Protein AF-A0A837CEC3-F1 (afdb_monomer_lite)

Secondary structure (DSSP, 8-state):
-HHHHHHHHHHHHHTT-TTEEEESS--HHHHHHHHTTSSEEEE---HHHHHHHHHHHGGG---SEEEETTGGGGGSTTHHHHHHHHHHHHHHH-TT-EEEE--SS-S-GGGGGTTPPTT-----------SS---EEEEEEETTEEEEEEEEEEETTEEEEEEEEE-SS---HHHHHHHHHHHHHGGGS------SSHHHHHHHHHHHHHHSPPPSS--HHHHHHHHHHHHHT-TT-THHHHHTTT-----TTS-----TTGGG-S-TTTTT--

Radius of gyration: 24.24 Å; chains: 1; bounding box: 58×38×62 Å

Foldseek 3Di:
DVLVVVQVVVCVVVDPDQQEHEDQALDPVVVVCVVVVGHHYHYRYALVRLLVSCVVCPLNQEDQEAEAEQLVCLPPDPSVVSNVVSVVSRCVSDVNYDYHYHHDQDPCQCVSVPPPDPPDDDDDDGDPDPPDDDWDWDWAADPPRQQKTWIWTDDDVDIHTDGIFGFPDRDDDDLSVQLRCLLRVPPPHDDDGDDDDDVSQLVSLVSNLVRADDDPDFDPLLQVVLVLVCVQQHVPPSQSVSSSSVTGGDDDPGRDRPDPPCVVSDPPVPVPPD

Structure (mmCIF, N/CA/C/O backbone):
data_AF-A0A837CEC3-F1
#
_entry.id   AF-A0A837CEC3-F1
#
loop_
_atom_site.group_PDB
_atom_site.id
_atom_site.type_symbol
_atom_site.label_atom_id
_atom_site.label_alt_id
_atom_site.label_comp_id
_atom_site.label_asym_id
_atom_site.label_entity_id
_atom_site.label_seq_id
_atom_site.pdbx_PDB_ins_code
_atom_site.Cartn_x
_atom_site.Cartn_y
_atom_site.Cartn_z
_atom_site.occupancy
_atom_site.B_iso_or_equiv
_atom_site.auth_seq_id
_atom_site.auth_comp_id
_atom_site.auth_asym_id
_atom_site.auth_atom_id
_atom_site.pdbx_PDB_model_num
ATOM 1 N N . MET A 1 1 ? -11.301 0.083 -0.639 1.00 53.72 1 MET A N 1
ATOM 2 C CA . MET A 1 1 ? -10.572 -1.142 -1.009 1.00 53.72 1 MET A CA 1
ATOM 3 C C . MET A 1 1 ? -9.901 -1.697 0.241 1.00 53.72 1 MET A C 1
ATOM 5 O O . MET A 1 1 ? -10.394 -2.689 0.750 1.00 53.72 1 MET A O 1
ATOM 9 N N . LEU A 1 2 ? -8.988 -0.944 0.867 1.00 73.31 2 LEU A N 1
ATOM 10 C CA . LEU A 1 2 ? -8.281 -1.367 2.086 1.00 73.31 2 LEU A CA 1
ATOM 11 C C . LEU A 1 2 ? -9.182 -1.714 3.297 1.00 73.31 2 LEU A C 1
ATOM 13 O O . LEU A 1 2 ? -9.079 -2.789 3.871 1.00 73.31 2 LEU A O 1
ATOM 17 N N . VAL A 1 3 ? -10.124 -0.838 3.671 1.00 81.50 3 VAL A N 1
ATOM 18 C CA . VAL A 1 3 ? -10.938 -1.017 4.899 1.00 81.50 3 VAL A CA 1
ATOM 19 C C . VAL A 1 3 ? -11.811 -2.284 4.851 1.00 81.50 3 VAL A C 1
ATOM 21 O O . VAL A 1 3 ? -11.936 -2.998 5.841 1.00 81.50 3 VAL A O 1
ATOM 24 N N . SER A 1 4 ? -12.391 -2.591 3.686 1.00 79.75 4 SER A N 1
ATOM 25 C CA . SER A 1 4 ? -13.205 -3.798 3.471 1.00 79.75 4 SER A CA 1
ATOM 26 C C . SER A 1 4 ? -12.372 -5.084 3.443 1.00 79.75 4 SER A C 1
ATOM 28 O O . SER A 1 4 ? -12.853 -6.146 3.831 1.00 79.75 4 SER A O 1
ATOM 30 N N . GLU A 1 5 ? -11.121 -5.003 2.988 1.00 82.06 5 GLU A N 1
ATOM 31 C CA . GLU A 1 5 ? -10.186 -6.134 3.000 1.00 82.06 5 GLU A CA 1
ATOM 32 C C . GLU A 1 5 ? -9.723 -6.452 4.421 1.00 82.06 5 GLU A C 1
ATOM 34 O O . GLU A 1 5 ? -9.702 -7.621 4.810 1.00 82.06 5 GLU A O 1
ATOM 39 N N . ILE A 1 6 ? -9.434 -5.421 5.222 1.00 85.69 6 ILE A N 1
ATOM 40 C CA . ILE A 1 6 ? -9.119 -5.575 6.646 1.00 85.69 6 ILE A CA 1
ATOM 41 C C . ILE A 1 6 ? -10.313 -6.193 7.379 1.00 85.69 6 ILE A C 1
ATOM 43 O O . ILE A 1 6 ? -10.134 -7.167 8.105 1.00 85.69 6 ILE A O 1
ATOM 47 N N . GLU A 1 7 ? -11.535 -5.701 7.140 1.00 88.31 7 GLU A N 1
ATOM 48 C CA . GLU A 1 7 ? -12.754 -6.303 7.696 1.00 88.31 7 GLU A CA 1
ATOM 49 C C . GLU A 1 7 ? -12.849 -7.797 7.356 1.00 88.31 7 GLU A C 1
ATOM 51 O O . GLU A 1 7 ? -13.019 -8.621 8.253 1.00 88.31 7 GLU A O 1
ATOM 56 N N . THR A 1 8 ? -12.680 -8.155 6.080 1.00 85.94 8 THR A N 1
ATOM 57 C CA . THR A 1 8 ? -12.762 -9.550 5.617 1.00 85.94 8 THR A CA 1
ATOM 58 C C . THR A 1 8 ? -11.680 -10.420 6.263 1.00 85.94 8 THR A C 1
ATOM 60 O O . THR A 1 8 ? -11.942 -11.548 6.679 1.00 85.94 8 THR A O 1
ATOM 63 N N . THR A 1 9 ? -10.464 -9.889 6.387 1.00 87.88 9 THR A N 1
ATOM 64 C CA . THR A 1 9 ? -9.329 -10.588 7.002 1.00 87.88 9 THR A CA 1
ATOM 65 C C . THR A 1 9 ? -9.584 -10.839 8.485 1.00 87.88 9 THR A C 1
ATOM 67 O O . THR A 1 9 ? -9.426 -11.965 8.954 1.00 87.88 9 THR A O 1
ATOM 70 N N . LEU A 1 10 ? -10.046 -9.822 9.217 1.00 88.50 10 LEU A N 1
ATOM 71 C CA . LEU A 1 10 ? -10.393 -9.944 10.632 1.00 88.50 10 LEU A CA 1
ATOM 72 C C . LEU A 1 10 ? -11.541 -10.931 10.848 1.00 88.50 10 LEU A C 1
ATOM 74 O O . LEU A 1 10 ? -11.453 -11.774 11.736 1.00 88.50 10 LEU A O 1
ATOM 78 N N . GLN A 1 11 ? -12.580 -10.891 10.013 1.00 88.44 11 GLN A N 1
ATOM 79 C CA . GLN A 1 11 ? -13.665 -11.878 10.050 1.00 88.44 11 GLN A CA 1
ATOM 80 C C . GLN A 1 11 ? -13.141 -13.303 9.817 1.00 88.44 11 GLN A C 1
ATOM 82 O O . GLN A 1 11 ? -13.555 -14.234 10.508 1.00 88.44 11 GLN A O 1
ATOM 87 N N . GLY A 1 12 ? -12.192 -13.477 8.892 1.00 87.44 12 GLY A N 1
ATOM 88 C CA . GLY A 1 12 ? -11.519 -14.755 8.659 1.00 87.44 12 GLY A CA 1
ATOM 89 C C . GLY A 1 12 ? -10.742 -15.256 9.881 1.00 87.44 12 GLY A C 1
ATOM 90 O O . GLY A 1 12 ? -10.864 -16.426 10.239 1.00 87.44 12 GLY A O 1
ATOM 91 N N . LEU A 1 13 ? -9.993 -14.373 10.550 1.00 88.25 13 LEU A N 1
ATOM 92 C CA . LEU A 1 13 ? -9.208 -14.697 11.749 1.00 88.25 13 LEU A CA 1
ATOM 93 C C . LEU A 1 13 ? -10.085 -15.012 12.972 1.00 88.25 13 LEU A C 1
ATOM 95 O O . LEU A 1 13 ? -9.763 -15.911 13.745 1.00 88.25 13 LEU A O 1
ATOM 99 N N . LEU A 1 14 ? -11.196 -14.292 13.144 1.00 86.25 14 LEU A N 1
ATOM 100 C CA . LEU A 1 14 ? -12.129 -14.465 14.266 1.00 86.25 14 LEU A CA 1
ATOM 101 C C . LEU A 1 14 ? -13.041 -15.694 14.116 1.00 86.25 14 LEU A C 1
ATOM 103 O O . LEU A 1 14 ? -13.661 -16.138 15.091 1.00 86.25 14 LEU A O 1
ATOM 107 N N . GLY A 1 15 ? -13.139 -16.251 12.905 1.00 78.62 15 GLY A N 1
ATOM 108 C CA . GLY A 1 15 ? -13.991 -17.394 12.600 1.00 78.62 15 GLY A CA 1
ATOM 109 C C . GLY A 1 15 ? -15.480 -17.115 12.856 1.00 78.62 15 GLY A C 1
ATOM 110 O O . GLY A 1 15 ? -15.958 -15.990 12.761 1.00 78.62 15 GLY A O 1
ATOM 111 N N . LYS A 1 16 ? -16.256 -18.155 13.191 1.00 70.62 16 LYS A N 1
ATOM 112 C CA . LYS A 1 16 ? -17.715 -18.059 13.430 1.00 70.62 16 LYS A CA 1
ATOM 113 C C . LYS A 1 16 ? -18.068 -17.712 14.883 1.00 70.62 16 LYS A C 1
ATOM 115 O O . LYS A 1 16 ? -18.991 -18.294 15.458 1.00 70.62 16 LYS A O 1
ATOM 120 N N . THR A 1 17 ? -17.328 -16.809 15.516 1.00 73.56 17 THR A N 1
ATOM 121 C CA . THR A 1 17 ? -17.629 -16.398 16.892 1.00 73.56 17 THR A CA 1
ATOM 122 C C . THR A 1 17 ? -18.769 -15.375 16.905 1.00 73.56 17 THR A C 1
ATOM 124 O O . THR A 1 17 ? -18.666 -14.302 16.332 1.00 73.56 17 THR A O 1
ATOM 127 N N . LYS A 1 18 ? -19.881 -15.675 17.593 1.00 71.38 18 LYS A N 1
ATOM 128 C CA . LYS A 1 18 ? -21.020 -14.736 17.740 1.00 71.38 18 LYS A CA 1
ATOM 129 C C . LYS A 1 18 ? -20.756 -13.581 18.720 1.00 71.38 18 LYS A C 1
ATOM 131 O O . LYS A 1 18 ? -21.647 -12.783 18.981 1.00 71.38 18 LYS A O 1
ATOM 136 N N . ARG A 1 19 ? -19.569 -13.541 19.329 1.00 84.00 19 ARG A N 1
ATOM 137 C CA . ARG A 1 19 ? -19.235 -12.619 20.422 1.00 84.00 19 ARG A CA 1
ATOM 138 C C . ARG A 1 19 ? -18.605 -11.316 19.933 1.00 84.00 19 ARG A C 1
ATOM 140 O O . ARG A 1 19 ? -18.631 -10.344 20.680 1.00 84.00 19 ARG A O 1
ATOM 147 N N . ILE A 1 20 ? -18.044 -11.313 18.723 1.00 88.62 20 ILE A N 1
ATOM 148 C CA . ILE A 1 20 ? -17.343 -10.169 18.144 1.00 88.62 20 ILE A CA 1
ATOM 149 C C . ILE A 1 20 ? -17.871 -9.945 16.731 1.00 88.62 20 ILE A C 1
ATOM 151 O O . ILE A 1 20 ? -17.825 -10.843 15.894 1.00 88.62 20 ILE A O 1
ATOM 155 N N . GLU A 1 21 ? -18.352 -8.740 16.463 1.00 88.94 21 GLU A N 1
ATOM 156 C CA . GLU A 1 21 ? -18.713 -8.291 15.128 1.00 88.94 21 GLU A CA 1
ATOM 157 C C . GLU A 1 21 ? -17.646 -7.356 14.570 1.00 88.94 21 GLU A C 1
ATOM 159 O O . GLU A 1 21 ? -17.148 -6.484 15.274 1.00 88.94 21 GLU A O 1
ATOM 164 N N . VAL A 1 22 ? -17.335 -7.490 13.283 1.00 90.19 22 VAL A N 1
ATOM 165 C CA . VAL A 1 22 ? -16.455 -6.555 12.569 1.00 90.19 22 VAL A CA 1
ATOM 166 C C . VAL A 1 22 ? -17.288 -5.776 11.560 1.00 90.19 22 VAL A C 1
ATOM 168 O O . VAL A 1 22 ? -18.135 -6.362 10.884 1.00 90.19 22 VAL A O 1
ATOM 171 N N . SER A 1 23 ? -17.070 -4.465 11.467 1.00 88.62 23 SER A N 1
ATOM 172 C CA . SER A 1 23 ? -17.747 -3.597 10.500 1.00 88.62 23 SER A CA 1
ATOM 173 C C . SER A 1 23 ? -16.805 -2.514 9.986 1.00 88.62 23 SER A C 1
ATOM 175 O O . SER A 1 23 ? -16.194 -1.797 10.778 1.00 88.62 23 SER A O 1
ATOM 177 N N . SER A 1 24 ? -16.732 -2.341 8.663 1.00 86.75 24 SER A N 1
ATOM 178 C CA . SER A 1 24 ? -16.079 -1.181 8.036 1.00 86.75 24 SER A CA 1
ATOM 179 C C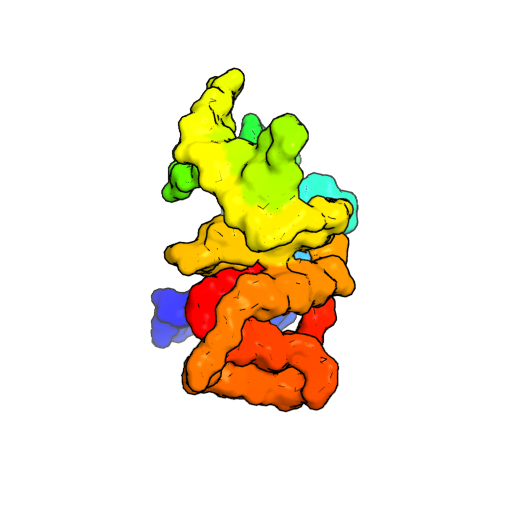 . SER A 1 24 ? -16.992 0.036 7.850 1.00 86.75 24 SER A C 1
ATOM 181 O O . SER A 1 24 ? -16.562 1.109 7.398 1.00 86.75 24 SER A O 1
ATOM 183 N N . LEU A 1 25 ? -18.280 -0.143 8.142 1.00 81.38 25 LEU A N 1
ATOM 184 C CA . LEU A 1 25 ? -19.290 0.897 8.065 1.00 81.38 25 LEU A CA 1
ATOM 185 C C . LEU A 1 25 ? -19.524 1.495 9.459 1.00 81.38 25 LEU A C 1
ATOM 187 O O . LEU A 1 25 ? -19.660 0.729 10.422 1.00 81.38 25 LEU A O 1
ATOM 191 N N . PRO A 1 26 ? -19.617 2.834 9.571 1.00 74.44 26 PRO A N 1
ATOM 192 C CA . PRO A 1 26 ? -19.914 3.522 10.824 1.00 74.44 26 PRO A CA 1
ATOM 193 C C . PRO A 1 26 ? -21.408 3.381 11.159 1.00 74.44 26 PRO A C 1
ATOM 195 O O . PRO A 1 26 ? -22.181 4.331 11.061 1.00 74.44 26 PRO A O 1
ATOM 198 N N . LEU A 1 27 ? -21.842 2.160 11.479 1.00 79.50 27 LEU A N 1
ATOM 199 C CA . LEU A 1 27 ? -23.238 1.843 11.770 1.00 79.50 27 LEU A CA 1
ATOM 200 C C . LEU A 1 27 ? -23.533 2.086 13.249 1.00 79.50 27 LEU A C 1
ATOM 202 O O . LEU A 1 27 ? -23.056 1.351 14.115 1.00 79.50 27 LEU A O 1
ATOM 206 N N . ARG A 1 28 ? -24.363 3.099 13.509 1.00 82.00 28 ARG A N 1
ATOM 207 C CA . ARG A 1 28 ? -24.819 3.485 14.848 1.00 82.00 28 ARG A CA 1
ATOM 208 C C . ARG A 1 28 ? -25.465 2.321 15.602 1.00 82.00 28 ARG A C 1
ATOM 210 O O . ARG A 1 28 ? -25.086 2.066 16.737 1.00 82.00 28 ARG A O 1
ATOM 217 N N . ASP A 1 29 ? -26.340 1.562 14.949 1.00 84.12 29 ASP A N 1
ATOM 218 C CA . ASP A 1 29 ? -27.088 0.468 15.583 1.00 84.12 29 ASP A CA 1
ATOM 219 C C . ASP A 1 29 ? -26.169 -0.609 16.178 1.00 84.12 29 ASP A C 1
ATOM 221 O O . ASP A 1 29 ? -26.406 -1.105 17.277 1.00 84.12 29 ASP A O 1
ATOM 225 N N . LYS A 1 30 ? -25.078 -0.948 15.476 1.00 83.31 30 LYS A N 1
ATOM 226 C CA . LYS A 1 30 ? -24.092 -1.926 15.961 1.00 83.31 30 LYS A CA 1
ATOM 227 C C . LYS A 1 30 ? -23.326 -1.405 17.169 1.00 83.31 30 LYS A C 1
ATOM 229 O O . LYS A 1 30 ? -23.072 -2.153 18.109 1.00 83.31 30 LYS A O 1
ATOM 234 N N . TYR A 1 31 ? -22.964 -0.126 17.133 1.00 86.00 31 TYR A N 1
ATOM 235 C CA . TYR A 1 31 ? -22.309 0.536 18.251 1.00 86.00 31 TYR A CA 1
ATOM 236 C C . TYR A 1 31 ? -23.225 0.566 19.484 1.00 86.00 31 TYR A C 1
ATOM 238 O O . TYR A 1 31 ? -22.815 0.159 20.569 1.00 86.00 31 TYR A O 1
ATOM 246 N N . GLU A 1 32 ? -24.483 0.971 19.316 1.00 85.31 32 GLU A N 1
ATOM 247 C CA . GLU A 1 32 ? -25.460 1.029 20.406 1.00 85.31 32 GLU A CA 1
ATOM 248 C C . GLU A 1 32 ? -25.769 -0.363 20.975 1.00 85.31 32 GLU A C 1
ATOM 250 O O . GLU A 1 32 ? -25.791 -0.531 22.194 1.00 85.31 32 GLU A O 1
ATOM 255 N N . ALA A 1 33 ? -25.909 -1.383 20.123 1.00 86.12 33 ALA A N 1
ATOM 256 C CA . ALA A 1 33 ? -26.091 -2.765 20.563 1.00 86.12 33 ALA A CA 1
ATOM 257 C C . ALA A 1 33 ? -24.897 -3.279 21.385 1.00 86.12 33 ALA A C 1
ATOM 259 O O . ALA A 1 33 ? -25.092 -3.928 22.414 1.00 86.12 33 ALA A O 1
ATOM 260 N N . ALA A 1 34 ? -23.665 -2.956 20.975 1.00 87.19 34 ALA A N 1
ATOM 261 C CA . ALA A 1 34 ? -22.466 -3.301 21.736 1.00 87.19 34 ALA A CA 1
ATOM 262 C C . ALA A 1 34 ? -22.446 -2.592 23.103 1.00 87.19 34 ALA A C 1
ATOM 264 O O . ALA A 1 34 ? -22.184 -3.222 24.129 1.00 87.19 34 ALA A O 1
ATOM 265 N N . ARG A 1 35 ? -22.800 -1.299 23.143 1.00 85.50 35 ARG A N 1
ATOM 266 C CA . ARG A 1 35 ? -22.904 -0.515 24.388 1.00 85.50 35 ARG A CA 1
ATOM 267 C C . ARG A 1 35 ? -24.008 -1.013 25.322 1.00 85.50 35 ARG A C 1
ATOM 269 O O . ARG A 1 35 ? -23.852 -0.906 26.534 1.00 85.50 35 ARG A O 1
ATOM 276 N N . ALA A 1 36 ? -25.078 -1.592 24.783 1.00 85.81 36 ALA A N 1
ATOM 277 C CA . ALA A 1 36 ? -26.168 -2.199 25.548 1.00 85.81 36 ALA A CA 1
ATOM 278 C C . ALA A 1 36 ? -25.839 -3.604 26.105 1.00 85.81 36 ALA A C 1
ATOM 280 O O . ALA A 1 36 ? -26.719 -4.266 26.653 1.00 85.81 36 ALA A O 1
ATOM 281 N N . GLY A 1 37 ? -24.589 -4.071 25.980 1.00 82.31 37 GLY A N 1
ATOM 282 C CA . GLY A 1 37 ? -24.150 -5.382 26.475 1.00 82.31 37 GLY A CA 1
ATOM 283 C C . GLY A 1 37 ? -24.308 -6.523 25.466 1.00 82.31 37 GLY A C 1
ATOM 284 O O . GLY A 1 37 ? -24.272 -7.691 25.854 1.00 82.31 37 GLY A O 1
ATOM 285 N N . GLY A 1 38 ? -24.497 -6.197 24.185 1.00 85.06 38 GLY A N 1
ATOM 286 C CA . GLY A 1 38 ? -24.505 -7.155 23.083 1.00 85.06 38 GLY A CA 1
ATOM 287 C C . GLY A 1 38 ? -23.112 -7.687 22.726 1.00 85.06 38 GLY A C 1
ATOM 288 O O . GLY A 1 38 ? -22.194 -7.736 23.546 1.00 85.06 38 GLY A O 1
ATOM 289 N N . ALA A 1 39 ? -22.948 -8.116 21.472 1.00 85.56 39 ALA A N 1
ATOM 290 C CA . ALA A 1 39 ? -21.645 -8.530 20.958 1.00 85.56 39 ALA A CA 1
ATOM 291 C C . ALA A 1 39 ? -20.656 -7.351 20.960 1.00 85.56 39 ALA A C 1
ATOM 293 O O . ALA A 1 39 ? -21.029 -6.210 20.691 1.00 85.56 39 ALA A O 1
ATOM 294 N N . GLN A 1 40 ? -19.383 -7.634 21.235 1.00 89.62 40 GLN A N 1
ATOM 295 C CA . GLN A 1 40 ? -18.316 -6.646 21.087 1.00 89.62 40 GLN A CA 1
ATOM 296 C C . GLN A 1 40 ? -18.188 -6.257 19.614 1.00 89.62 40 GLN A C 1
ATOM 298 O O . GLN A 1 40 ? -18.391 -7.093 18.734 1.00 89.62 40 GLN A O 1
ATOM 303 N N . VAL A 1 41 ? -17.823 -5.009 19.335 1.00 91.25 41 VAL A N 1
ATOM 304 C CA . VAL A 1 41 ? -17.702 -4.514 17.962 1.00 91.25 41 VAL A CA 1
ATOM 305 C C . VAL A 1 41 ? -16.285 -4.030 17.679 1.00 91.25 41 VAL A C 1
ATOM 307 O O . VAL A 1 41 ? -15.707 -3.270 18.451 1.00 91.25 41 VAL A O 1
ATOM 310 N N . ILE A 1 42 ? -15.730 -4.470 16.552 1.00 92.31 42 ILE A N 1
ATOM 311 C CA . ILE A 1 42 ? -14.501 -3.951 15.960 1.00 92.31 42 ILE A CA 1
ATOM 312 C C . ILE A 1 42 ? -14.899 -3.097 14.761 1.00 92.31 42 ILE A C 1
ATOM 314 O O . ILE A 1 42 ? -15.461 -3.589 13.779 1.00 92.31 42 ILE A O 1
ATOM 318 N N . LEU A 1 43 ? -14.598 -1.805 14.845 1.00 91.62 43 LEU A N 1
ATOM 319 C CA . LEU A 1 43 ? -14.851 -0.853 13.773 1.00 91.62 43 LEU A CA 1
ATOM 320 C C . LEU A 1 43 ? -13.552 -0.587 13.022 1.00 91.62 43 LEU A C 1
ATOM 322 O O . LEU A 1 43 ? -12.590 -0.082 13.593 1.00 91.62 43 LEU A O 1
ATOM 326 N N . VAL A 1 44 ? -13.534 -0.915 11.732 1.00 92.50 44 VAL A N 1
ATOM 327 C CA . VAL A 1 44 ? -12.408 -0.604 10.848 1.00 92.50 44 VAL A CA 1
ATOM 328 C C . VAL A 1 44 ? -12.779 0.640 10.059 1.00 92.50 44 VAL A C 1
ATOM 330 O O . VAL A 1 44 ? -13.724 0.632 9.276 1.00 92.50 44 VAL A O 1
ATOM 333 N N . SER A 1 45 ? -12.068 1.740 10.266 1.00 89.06 45 SER A N 1
ATOM 334 C CA . SER A 1 45 ? -12.485 3.031 9.729 1.00 89.06 45 SER A CA 1
ATOM 335 C C . SER A 1 45 ? -11.303 3.832 9.207 1.00 89.06 45 SER A C 1
ATOM 337 O O . SER A 1 45 ? -10.196 3.724 9.721 1.00 89.06 4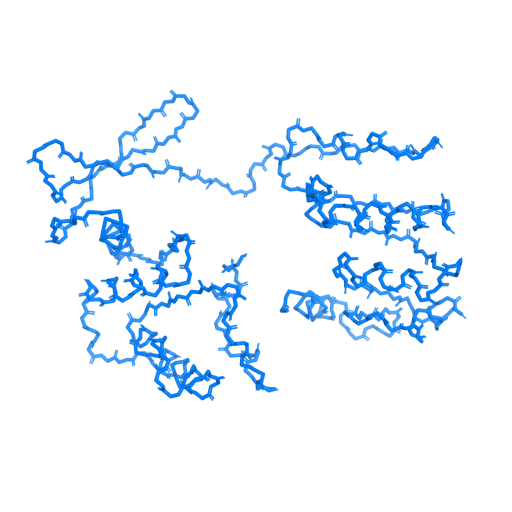5 SER A O 1
ATOM 339 N N . THR A 1 46 ? -11.551 4.671 8.200 1.00 88.00 46 THR A N 1
ATOM 340 C CA . THR A 1 46 ? -10.636 5.778 7.896 1.00 88.00 46 THR A CA 1
ATOM 341 C C . THR A 1 46 ? -10.816 6.895 8.927 1.00 88.00 46 THR A C 1
ATOM 343 O O . THR A 1 46 ? -11.802 6.902 9.674 1.00 88.00 46 THR A O 1
ATOM 346 N N . GLN A 1 47 ? -9.896 7.859 8.928 1.00 85.94 47 GLN A N 1
ATOM 347 C CA . GLN A 1 47 ? -9.919 9.048 9.790 1.00 85.94 47 GLN A CA 1
ATOM 348 C C . GLN A 1 47 ? -11.241 9.818 9.631 1.00 85.94 47 GLN A C 1
ATOM 350 O O . GLN A 1 47 ? -11.923 10.126 10.603 1.00 85.94 47 GLN A O 1
ATOM 355 N N . GLU A 1 48 ? -11.669 10.031 8.386 1.00 86.44 48 GLU A N 1
ATOM 356 C CA . GLU A 1 48 ? -12.883 10.779 8.055 1.00 86.44 48 GLU A CA 1
ATOM 357 C C . GLU A 1 48 ? -14.145 10.042 8.509 1.00 86.44 48 GLU A C 1
ATOM 359 O O . GLU A 1 48 ? -15.066 10.643 9.057 1.00 86.44 48 GLU A O 1
ATOM 364 N N . ARG A 1 49 ? -14.193 8.718 8.319 1.00 87.88 49 ARG A N 1
ATOM 365 C CA . ARG A 1 49 ? -15.326 7.897 8.767 1.00 87.88 49 ARG A CA 1
ATOM 366 C C . ARG A 1 49 ? -15.417 7.813 10.292 1.00 87.88 49 ARG A C 1
ATOM 368 O O . ARG A 1 49 ? -16.529 7.775 10.814 1.00 87.88 49 ARG A O 1
ATOM 375 N N . LEU A 1 50 ? -14.282 7.823 10.995 1.00 87.75 50 LEU A N 1
ATOM 376 C CA . LEU A 1 50 ? -14.249 7.835 12.457 1.00 87.75 50 LEU A CA 1
ATOM 377 C C . LEU A 1 50 ? -14.750 9.180 12.983 1.00 87.75 50 LEU A C 1
ATOM 379 O O . LEU A 1 50 ? -15.590 9.210 13.875 1.00 87.75 50 LEU A O 1
ATOM 383 N N . HIS A 1 51 ? -14.302 10.279 12.376 1.00 86.12 51 HIS A N 1
ATOM 384 C CA . HIS A 1 51 ? -14.782 11.618 12.699 1.00 86.12 51 HIS A CA 1
ATOM 385 C C . HIS A 1 51 ? -16.295 11.765 12.453 1.00 86.12 51 HIS A C 1
ATOM 387 O O . HIS A 1 51 ? -17.012 12.294 13.299 1.00 86.12 51 HIS A O 1
ATOM 393 N N . LEU A 1 52 ? -16.821 11.224 11.344 1.00 86.88 52 LEU A N 1
ATOM 394 C CA . LEU A 1 52 ? -18.270 11.169 11.101 1.00 86.88 52 LEU A CA 1
ATOM 395 C C . LEU A 1 52 ? -19.009 10.384 12.190 1.00 86.88 52 LEU A C 1
ATOM 397 O O . LEU A 1 52 ? -20.034 10.848 12.683 1.00 86.88 52 LEU A O 1
ATOM 401 N N . LEU A 1 53 ? -18.492 9.216 12.577 1.00 86.62 53 LEU A N 1
ATOM 402 C CA . LEU A 1 53 ? -19.082 8.409 13.642 1.00 86.62 53 LEU A CA 1
ATOM 403 C C . LEU A 1 53 ? -19.084 9.161 14.982 1.00 86.62 53 LEU A C 1
ATOM 405 O O . LEU A 1 53 ? -20.111 9.193 15.656 1.00 86.62 53 LEU A O 1
ATOM 409 N N . ALA A 1 54 ? -17.969 9.805 15.332 1.00 86.75 54 ALA A N 1
ATOM 410 C CA . ALA A 1 54 ? -17.850 10.618 16.537 1.00 86.75 54 ALA A CA 1
ATOM 411 C C . ALA A 1 54 ? -18.847 11.789 16.533 1.00 86.75 54 ALA A C 1
ATOM 413 O O . ALA A 1 54 ? -19.491 12.046 17.543 1.00 86.75 54 ALA A O 1
ATOM 414 N N . ASN A 1 55 ? -19.044 12.456 15.391 1.00 85.25 55 ASN A N 1
ATOM 415 C CA . ASN A 1 55 ? -20.041 13.524 15.252 1.00 85.25 55 ASN A CA 1
ATOM 416 C C . ASN A 1 55 ? -21.481 13.016 15.414 1.00 85.25 55 ASN A C 1
ATOM 418 O O . ASN A 1 55 ? -22.294 13.673 16.056 1.00 85.25 55 ASN A O 1
ATOM 422 N N . VAL A 1 56 ? -21.809 11.857 14.833 1.00 86.56 56 VAL A N 1
ATOM 423 C CA . VAL A 1 56 ? -23.159 11.271 14.918 1.00 86.56 56 VAL A CA 1
ATOM 424 C C . VAL A 1 56 ? -23.490 10.816 16.339 1.00 86.56 56 VAL A C 1
ATOM 426 O O . VAL A 1 56 ? -24.648 10.893 16.754 1.00 86.56 56 VAL A O 1
ATOM 429 N N . LEU A 1 57 ? -22.494 10.320 17.072 1.00 85.12 57 LEU A N 1
ATOM 430 C CA . LEU A 1 57 ? -22.663 9.824 18.436 1.00 85.12 57 LEU A CA 1
ATOM 431 C C . LEU A 1 57 ? -22.532 10.928 19.497 1.00 85.12 57 LEU A C 1
ATOM 433 O O . LEU A 1 57 ? -23.099 10.780 20.579 1.00 85.12 57 LEU A O 1
ATOM 437 N N . GLY A 1 58 ? -21.830 12.026 19.203 1.00 83.69 58 GLY A N 1
ATOM 438 C CA . GLY A 1 58 ? -21.606 13.122 20.147 1.00 83.69 58 GLY A CA 1
ATOM 439 C C . GLY A 1 58 ? -20.987 12.618 21.452 1.00 83.69 58 GLY A C 1
ATOM 440 O O . GLY A 1 58 ? -20.062 11.808 21.433 1.00 83.69 58 GLY A O 1
ATOM 441 N N . ASP A 1 59 ? -21.550 13.029 22.587 1.00 81.31 59 ASP A N 1
ATOM 442 C CA . ASP A 1 59 ? -21.080 12.636 23.925 1.00 81.31 59 ASP A CA 1
ATOM 443 C C . ASP A 1 59 ? -21.218 11.130 24.213 1.00 81.31 59 ASP A C 1
ATOM 445 O O . ASP A 1 59 ? -20.592 10.605 25.132 1.00 81.31 59 ASP A O 1
ATOM 449 N N . ALA A 1 60 ? -22.022 10.405 23.426 1.00 82.81 60 ALA A N 1
ATOM 450 C CA . ALA A 1 60 ? -22.151 8.956 23.553 1.00 82.81 60 ALA A CA 1
ATOM 451 C C . ALA A 1 60 ? -20.989 8.191 22.897 1.00 82.81 60 ALA A C 1
ATOM 453 O O . ALA A 1 60 ? -20.930 6.963 23.021 1.00 82.81 60 ALA A O 1
ATOM 454 N N . PHE A 1 61 ? -20.091 8.874 22.180 1.00 87.19 61 PHE A N 1
ATOM 455 C CA . PHE A 1 61 ? -18.936 8.273 21.521 1.00 87.19 61 PHE A CA 1
ATOM 456 C C . PHE A 1 61 ? -17.887 7.828 22.543 1.00 87.19 61 PHE A C 1
ATOM 458 O O . PHE A 1 61 ? -17.208 8.648 23.136 1.00 87.19 61 PHE A O 1
ATOM 465 N N . SER A 1 62 ? -17.728 6.525 22.744 1.00 88.44 62 SER A N 1
ATOM 466 C CA . SER A 1 62 ? -16.862 5.938 23.765 1.00 88.44 62 SER A CA 1
ATOM 467 C C . SER A 1 62 ? -16.270 4.636 23.232 1.00 88.44 62 SER A C 1
ATOM 469 O O . SER A 1 62 ? -16.995 3.734 22.811 1.00 88.44 62 SER A O 1
ATOM 471 N N . ILE A 1 63 ? -14.942 4.545 23.225 1.00 90.19 63 ILE A N 1
ATOM 472 C CA . ILE A 1 63 ? -14.192 3.394 22.712 1.00 90.19 63 ILE A CA 1
ATOM 473 C C . ILE A 1 63 ? -13.244 2.905 23.809 1.00 90.19 63 ILE A C 1
ATOM 475 O O . ILE A 1 63 ? -12.683 3.713 24.546 1.00 90.19 63 ILE A O 1
ATOM 479 N N . ASP A 1 64 ? -13.065 1.589 23.928 1.00 92.19 64 ASP A N 1
ATOM 480 C CA . ASP A 1 64 ? -12.163 0.979 24.918 1.00 92.19 64 ASP A CA 1
ATOM 481 C C . ASP A 1 64 ? -10.715 0.846 24.409 1.00 92.19 64 ASP A C 1
ATOM 483 O O . ASP A 1 64 ? -9.761 0.954 25.183 1.00 92.19 64 ASP A O 1
ATOM 487 N N . LEU A 1 65 ? -10.544 0.629 23.100 1.00 93.00 65 LEU A N 1
ATOM 488 C CA . LEU A 1 65 ? -9.258 0.502 22.414 1.00 93.00 65 LEU A CA 1
ATOM 489 C C . LEU A 1 65 ? -9.305 1.191 21.046 1.00 93.00 65 LEU A C 1
ATOM 491 O O . LEU A 1 65 ? -10.127 0.835 20.202 1.00 93.00 65 LEU A O 1
ATOM 495 N N . LEU A 1 66 ? -8.385 2.122 20.811 1.00 92.81 66 LEU A N 1
ATOM 496 C CA . LEU A 1 66 ? -8.180 2.780 19.526 1.00 92.81 66 LEU A CA 1
ATOM 497 C C . LEU A 1 66 ? -6.804 2.402 18.972 1.00 92.81 66 LEU A C 1
ATOM 499 O O . LEU A 1 66 ? -5.785 2.681 19.597 1.00 92.81 66 LEU A O 1
ATOM 503 N N . ILE A 1 67 ? -6.778 1.773 17.797 1.00 93.06 67 ILE A N 1
ATOM 504 C CA . ILE A 1 67 ? -5.543 1.470 17.067 1.00 93.06 67 ILE A CA 1
ATOM 505 C C . ILE A 1 67 ? -5.464 2.425 15.881 1.00 93.06 67 ILE A C 1
ATOM 507 O O . ILE A 1 67 ? -6.348 2.423 15.023 1.00 93.06 67 ILE A O 1
ATOM 511 N N . VAL A 1 68 ? -4.419 3.244 15.851 1.00 89.56 68 VAL A N 1
ATOM 512 C CA . VAL A 1 68 ? -4.164 4.225 14.799 1.00 89.56 68 VAL A CA 1
ATOM 513 C C . VAL A 1 68 ? -3.001 3.725 13.958 1.00 89.56 68 VAL A C 1
ATOM 515 O O . VAL A 1 68 ? -1.851 3.784 14.386 1.00 89.56 68 VAL A O 1
ATOM 518 N N . ASP A 1 69 ? -3.318 3.217 12.772 1.00 86.38 69 ASP A N 1
ATOM 519 C CA . ASP A 1 69 ? -2.322 2.813 11.782 1.00 86.38 69 ASP A CA 1
ATOM 520 C C . ASP A 1 69 ? -1.843 4.012 10.954 1.00 86.38 69 ASP A C 1
ATOM 522 O O . ASP A 1 69 ? -2.576 4.990 10.775 1.00 86.38 69 ASP A O 1
ATOM 526 N N . GLU A 1 70 ? -0.613 3.937 10.449 1.00 81.62 70 GLU A N 1
ATOM 527 C CA . GLU A 1 70 ? 0.078 5.030 9.758 1.00 81.62 70 GLU A CA 1
ATOM 528 C C . GLU A 1 70 ? 0.052 6.357 10.540 1.00 81.62 70 GLU A C 1
ATOM 530 O O . GLU A 1 70 ? -0.146 7.433 9.971 1.00 81.62 70 GLU A O 1
ATOM 535 N N . ALA A 1 71 ? 0.259 6.285 11.859 1.00 83.25 71 ALA A N 1
ATOM 536 C CA . ALA A 1 71 ? 0.124 7.406 12.791 1.00 83.25 71 ALA A CA 1
ATOM 537 C C . ALA A 1 71 ? 1.028 8.608 12.462 1.00 83.25 71 ALA A C 1
ATOM 539 O O . ALA A 1 71 ? 0.678 9.739 12.785 1.00 83.25 71 ALA A O 1
ATOM 540 N N . HIS A 1 72 ? 2.129 8.396 11.732 1.00 77.56 72 HIS A N 1
ATOM 541 C CA . HIS A 1 72 ? 2.981 9.471 11.209 1.00 77.56 72 HIS A CA 1
ATOM 542 C C . HIS A 1 72 ? 2.220 10.473 10.313 1.00 77.56 72 HIS A C 1
ATOM 544 O O . HIS A 1 72 ? 2.650 11.607 10.134 1.00 77.56 72 HIS A O 1
ATOM 550 N N . LYS A 1 73 ? 1.055 10.091 9.770 1.00 75.25 73 LYS A N 1
ATOM 551 C CA . LYS A 1 73 ? 0.178 10.980 8.993 1.00 75.25 73 LYS A CA 1
ATOM 552 C C . LYS A 1 73 ? -0.582 12.002 9.844 1.00 75.25 73 LYS A C 1
ATOM 554 O O . LYS A 1 73 ? -1.289 12.827 9.273 1.00 75.25 73 LYS A O 1
ATOM 559 N N . ILE A 1 74 ? -0.461 11.975 11.175 1.00 73.25 74 ILE A N 1
ATOM 560 C CA . ILE A 1 74 ? -0.968 13.053 12.044 1.00 73.25 74 ILE A CA 1
ATOM 561 C C . ILE A 1 74 ? -0.295 14.395 11.707 1.00 73.25 74 ILE A C 1
ATOM 563 O O . ILE A 1 74 ? -0.923 15.438 11.840 1.00 73.25 74 ILE A O 1
ATOM 567 N N . GLU A 1 75 ? 0.926 14.375 11.169 1.00 68.44 75 GLU A N 1
ATOM 568 C CA . GLU A 1 75 ? 1.630 15.578 10.707 1.00 68.44 75 GLU A CA 1
ATOM 569 C C . GLU A 1 75 ? 1.107 16.118 9.354 1.00 68.44 75 GLU A C 1
ATOM 571 O O . GLU A 1 75 ? 1.520 17.189 8.907 1.00 68.44 75 GLU A O 1
ATOM 576 N N . ASP A 1 76 ? 0.193 15.407 8.676 1.00 72.38 76 ASP A N 1
ATOM 577 C CA . ASP A 1 76 ? -0.382 15.849 7.400 1.00 72.38 76 ASP A CA 1
ATOM 578 C C . ASP A 1 76 ? -1.440 16.948 7.609 1.00 72.38 76 ASP A C 1
ATOM 580 O O . ASP A 1 76 ? -2.390 16.801 8.376 1.00 72.38 76 ASP A O 1
ATOM 584 N N . SER A 1 77 ? -1.314 18.041 6.857 1.00 71.56 77 SER A N 1
ATOM 585 C CA . SER A 1 77 ? -2.055 19.299 7.023 1.00 71.56 77 SER A CA 1
ATOM 586 C C . SER A 1 77 ? -3.569 19.165 7.264 1.00 71.56 77 SER A C 1
ATOM 588 O O . SER A 1 77 ? -4.085 19.712 8.232 1.00 71.56 77 SER A O 1
ATOM 590 N N . GLN A 1 78 ? -4.311 18.473 6.394 1.00 74.44 78 GLN A N 1
ATOM 591 C CA . GLN A 1 78 ? -5.774 18.366 6.514 1.00 74.44 78 GLN A CA 1
ATOM 592 C C . GLN A 1 78 ? -6.220 17.092 7.230 1.00 74.44 78 GLN A C 1
ATOM 594 O O . GLN A 1 78 ? -7.148 17.116 8.037 1.00 74.44 78 GLN A O 1
ATOM 599 N N . ARG A 1 79 ? -5.585 15.962 6.909 1.00 74.81 79 ARG A N 1
ATOM 600 C CA . ARG A 1 79 ? -5.970 14.641 7.424 1.00 74.81 79 ARG A CA 1
ATOM 601 C C . ARG A 1 79 ? -5.526 14.434 8.868 1.00 74.81 79 ARG A C 1
ATOM 603 O O . ARG A 1 79 ? -6.246 13.795 9.635 1.00 74.81 79 ARG A O 1
ATOM 610 N N . GLY A 1 80 ? -4.391 15.018 9.239 1.00 79.25 80 GLY A N 1
ATOM 611 C CA . GLY A 1 80 ? -3.853 14.977 10.588 1.00 79.25 80 GLY A CA 1
ATOM 612 C C . GLY A 1 80 ? -4.768 15.648 11.602 1.00 79.25 80 GLY A C 1
ATOM 613 O O . GLY A 1 80 ? -5.087 15.043 12.620 1.00 79.25 80 GLY A O 1
ATOM 614 N N . VAL A 1 81 ? -5.321 16.819 11.265 1.00 83.00 81 VAL A N 1
ATOM 615 C CA . VAL A 1 81 ? -6.279 17.540 12.126 1.00 83.00 81 VAL A CA 1
ATOM 616 C C . VAL A 1 81 ? -7.533 16.706 12.408 1.00 83.00 81 VAL A C 1
ATOM 618 O O . VAL A 1 81 ? -8.005 16.657 13.540 1.00 83.00 81 VAL A O 1
ATOM 621 N N . ILE A 1 82 ? -8.065 16.008 11.396 1.00 85.00 82 ILE A N 1
ATOM 622 C CA . ILE A 1 82 ? -9.246 15.141 11.555 1.00 85.00 82 ILE A CA 1
ATOM 623 C C . ILE A 1 82 ? -8.936 13.969 12.491 1.00 85.00 82 ILE A C 1
ATOM 625 O O . ILE A 1 82 ? -9.756 13.610 13.338 1.00 85.00 82 ILE A O 1
ATOM 629 N N . LEU A 1 83 ? -7.761 13.357 12.329 1.00 82.88 83 LEU A N 1
ATOM 630 C CA . LEU A 1 83 ? -7.327 12.251 13.173 1.00 82.88 83 LEU A CA 1
ATOM 631 C C . LEU A 1 83 ? -7.090 12.708 14.618 1.00 82.88 83 LEU A C 1
ATOM 633 O O . LEU A 1 83 ? -7.558 12.038 15.537 1.00 82.88 83 LEU A O 1
ATOM 637 N N . GLN A 1 84 ? -6.437 13.854 14.816 1.00 83.69 84 GLN A N 1
ATOM 638 C CA . GLN A 1 84 ? -6.200 14.436 16.135 1.00 83.69 84 GLN A CA 1
ATOM 639 C C . GLN A 1 84 ? -7.518 14.723 16.866 1.00 83.69 84 GLN A C 1
ATOM 641 O O . GLN A 1 84 ? -7.710 14.243 17.981 1.00 83.69 84 GLN A O 1
ATOM 646 N N . ASP A 1 85 ? -8.467 15.411 16.222 1.00 84.94 85 ASP A N 1
ATOM 647 C CA . ASP A 1 85 ? -9.787 15.688 16.808 1.00 84.94 85 ASP A CA 1
ATOM 648 C C . ASP A 1 85 ? -10.523 14.393 17.198 1.00 84.94 85 ASP A C 1
ATOM 650 O O . ASP A 1 85 ? -11.102 14.301 18.283 1.00 84.94 85 ASP A O 1
ATOM 654 N N . ALA A 1 86 ? -10.460 13.353 16.361 1.00 83.38 86 ALA A N 1
ATOM 655 C CA . ALA A 1 86 ? -11.081 12.067 16.669 1.00 83.38 86 ALA A CA 1
ATOM 656 C C . ALA A 1 86 ? -10.441 11.368 17.886 1.00 83.38 86 ALA A C 1
ATOM 658 O O . ALA A 1 86 ? -11.164 10.832 18.732 1.00 83.38 86 ALA A O 1
ATOM 659 N N . VAL A 1 87 ? -9.106 11.384 17.991 1.00 85.06 87 VAL A N 1
ATOM 660 C CA . VAL A 1 87 ? -8.363 10.809 19.126 1.00 85.06 87 VAL A CA 1
ATOM 661 C C . VAL A 1 87 ? -8.665 11.578 20.412 1.00 85.06 87 VAL A C 1
ATOM 663 O O . VAL A 1 87 ? -8.984 10.963 21.432 1.00 85.06 87 VAL A O 1
ATOM 666 N N . GLU A 1 88 ? -8.636 12.911 20.369 1.00 85.19 88 GLU A N 1
ATOM 667 C CA . GLU A 1 88 ? -8.934 13.753 21.529 1.00 85.19 88 GLU A CA 1
ATOM 668 C C . GLU A 1 88 ? -10.352 13.520 22.051 1.00 85.19 88 GLU A C 1
ATOM 670 O O . GLU A 1 88 ? -10.551 13.369 23.257 1.00 85.19 88 GLU A O 1
ATOM 675 N N . ARG A 1 89 ? -11.347 13.436 21.162 1.00 85.19 89 ARG A N 1
ATOM 676 C CA . ARG A 1 89 ? -12.733 13.146 21.556 1.00 85.19 89 ARG A CA 1
ATOM 677 C C . ARG A 1 89 ? -12.877 11.767 22.182 1.00 85.19 89 ARG A C 1
ATOM 679 O O . ARG A 1 89 ? -13.524 11.648 23.220 1.00 85.19 89 ARG A O 1
ATOM 686 N N . ALA A 1 90 ? -12.258 10.744 21.588 1.00 86.12 90 ALA A N 1
ATOM 687 C CA . ALA A 1 90 ? -12.271 9.394 22.148 1.00 86.12 90 ALA A CA 1
ATOM 688 C C . ALA A 1 90 ? -11.658 9.370 23.559 1.00 86.12 90 ALA A C 1
ATOM 690 O O . ALA A 1 90 ? -12.211 8.744 24.463 1.00 86.12 90 ALA A O 1
ATOM 691 N N . SER A 1 91 ? -10.546 10.087 23.748 1.00 85.06 91 SER A N 1
ATOM 692 C CA . SER A 1 91 ? -9.837 10.186 25.025 1.00 85.06 91 SER A CA 1
ATOM 693 C C . SER A 1 91 ? -10.659 10.918 26.092 1.00 85.06 91 SER A C 1
ATOM 695 O O . SER A 1 91 ? -10.817 10.421 27.208 1.00 85.06 91 SER A O 1
ATOM 697 N N . ARG A 1 92 ? -11.283 12.052 25.740 1.00 83.69 92 ARG A N 1
ATOM 698 C CA . ARG A 1 92 ? -12.161 12.808 26.654 1.00 83.69 92 ARG A CA 1
ATOM 699 C C . ARG A 1 92 ? -13.382 11.998 27.092 1.00 83.69 92 ARG A C 1
ATOM 701 O O . ARG A 1 92 ? -13.808 12.111 28.238 1.00 83.69 92 ARG A O 1
ATOM 708 N N . ALA A 1 93 ? -13.939 11.185 26.199 1.00 84.69 93 ALA A N 1
ATOM 709 C CA . ALA A 1 93 ? -15.140 10.410 26.482 1.00 84.69 93 ALA A CA 1
ATOM 710 C C . ALA A 1 93 ? -14.887 9.107 27.262 1.00 84.69 93 ALA A C 1
ATOM 712 O O . ALA A 1 93 ? -15.822 8.535 27.828 1.00 84.69 93 ALA A O 1
ATOM 713 N N . ASN A 1 94 ? -13.648 8.609 27.304 1.00 86.75 94 ASN A N 1
ATOM 714 C CA . ASN A 1 94 ? -13.293 7.431 28.090 1.00 86.75 94 ASN A CA 1
ATOM 715 C C . ASN A 1 94 ? -11.885 7.550 28.683 1.00 86.75 94 ASN A C 1
ATOM 717 O O . ASN A 1 94 ? -10.896 7.235 28.028 1.00 86.75 94 ASN A O 1
ATOM 721 N N . SER A 1 95 ? -11.800 7.870 29.975 1.00 82.69 95 SER A N 1
ATOM 722 C CA . SER A 1 95 ? -10.524 7.954 30.702 1.00 82.69 95 SER A CA 1
ATOM 723 C C . SER A 1 95 ? -9.772 6.621 30.826 1.00 82.69 95 SER A C 1
ATOM 725 O O . SER A 1 95 ? -8.618 6.606 31.245 1.00 82.69 95 SER A O 1
ATOM 727 N N . LYS A 1 96 ? -10.408 5.493 30.479 1.00 87.44 96 LYS A N 1
ATOM 728 C CA . LYS A 1 96 ? -9.785 4.160 30.433 1.00 87.44 96 LYS A CA 1
ATOM 729 C C . LYS A 1 96 ? -9.391 3.728 29.016 1.00 87.44 96 LYS A C 1
ATOM 731 O O . LYS A 1 96 ? -8.961 2.585 28.849 1.00 87.44 96 LYS A O 1
ATOM 736 N N . LEU A 1 97 ? -9.565 4.595 28.013 1.00 89.62 97 LEU A N 1
ATOM 737 C CA . LEU A 1 97 ? -9.199 4.315 26.628 1.00 89.62 97 LEU A CA 1
ATOM 738 C C . LEU A 1 97 ? -7.721 3.929 26.539 1.00 89.62 97 LEU A C 1
ATOM 740 O O . LEU A 1 97 ? -6.846 4.627 27.047 1.00 89.62 97 LEU A O 1
ATOM 744 N N . LYS A 1 98 ? -7.442 2.839 25.827 1.00 90.94 98 LYS A N 1
ATOM 745 C CA . LYS A 1 98 ? -6.088 2.519 25.372 1.00 90.94 98 LYS A CA 1
ATOM 746 C C . LYS A 1 98 ? -5.925 2.981 23.934 1.00 90.94 98 LYS A C 1
ATOM 748 O O . LYS A 1 98 ? -6.716 2.590 23.079 1.00 90.94 98 LYS A O 1
ATOM 753 N N . VAL A 1 99 ? -4.897 3.776 23.665 1.00 89.94 99 VAL A N 1
ATOM 754 C CA . VAL A 1 99 ? -4.541 4.193 22.305 1.00 89.94 99 VAL A CA 1
ATOM 755 C C . VAL A 1 99 ? -3.221 3.538 21.923 1.00 89.94 99 VAL A C 1
ATOM 757 O O . VAL A 1 99 ? -2.270 3.565 22.699 1.00 89.94 99 VAL A O 1
ATOM 760 N N . VAL A 1 100 ? -3.179 2.921 20.745 1.00 90.81 100 VAL A N 1
ATOM 761 C CA . VAL A 1 100 ? -1.976 2.313 20.171 1.00 90.81 100 VAL A CA 1
ATOM 762 C C . VAL A 1 100 ? -1.703 2.985 18.837 1.00 90.81 100 VAL A C 1
ATOM 764 O O . VAL A 1 100 ? -2.503 2.865 17.910 1.00 90.81 100 VAL A O 1
ATOM 767 N N . PHE A 1 101 ? -0.573 3.677 18.745 1.00 88.12 101 PHE A N 1
ATOM 768 C CA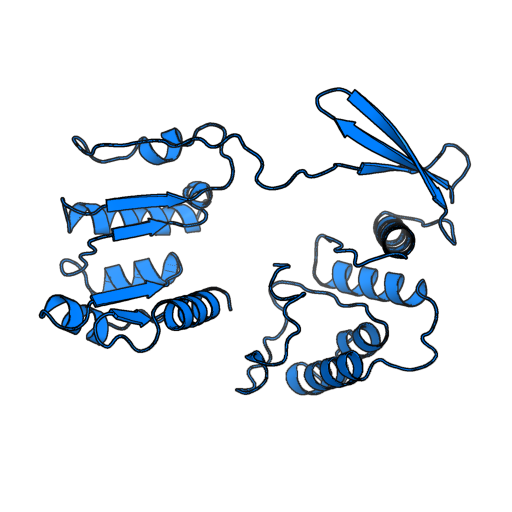 . PHE A 1 101 ? -0.089 4.259 17.500 1.00 88.12 101 PHE A CA 1
ATOM 769 C C . PHE A 1 101 ? 0.859 3.281 16.811 1.00 88.12 101 PHE A C 1
ATOM 771 O O . PHE A 1 101 ? 1.760 2.731 17.441 1.00 88.12 101 PHE A O 1
ATOM 778 N N . ILE A 1 102 ? 0.639 3.062 15.519 1.00 86.62 102 ILE A N 1
ATOM 779 C CA . ILE A 1 102 ? 1.497 2.259 14.654 1.00 86.62 102 ILE A CA 1
ATOM 780 C C . ILE A 1 102 ? 2.007 3.195 13.562 1.00 86.62 102 ILE A C 1
ATOM 782 O O . ILE A 1 102 ? 1.223 3.796 12.829 1.00 86.62 102 ILE A O 1
ATOM 786 N N . SER A 1 103 ? 3.322 3.340 13.458 1.00 79.62 103 SER A N 1
ATOM 787 C CA . SER A 1 103 ? 3.983 4.117 12.412 1.00 79.62 103 SER A CA 1
ATOM 788 C C . SER A 1 103 ? 5.126 3.305 11.796 1.00 79.62 103 SER A C 1
ATOM 790 O O . SER A 1 103 ? 5.667 2.411 12.453 1.00 79.62 103 SER A O 1
ATOM 792 N N . PRO A 1 104 ? 5.526 3.599 10.542 1.00 72.25 104 PRO A N 1
ATOM 793 C CA . PRO A 1 104 ? 6.818 3.171 10.011 1.00 72.25 104 PRO A CA 1
ATOM 794 C C . PRO A 1 104 ? 7.943 3.594 10.960 1.00 72.25 104 PRO A C 1
ATOM 796 O O . PRO A 1 104 ? 7.721 4.487 11.771 1.00 72.25 104 PRO A O 1
ATOM 799 N N . ALA A 1 105 ? 9.136 2.998 10.838 1.00 63.62 105 ALA A N 1
ATOM 800 C CA . ALA A 1 105 ? 10.297 3.328 11.670 1.00 63.62 105 ALA A CA 1
ATOM 801 C C . ALA A 1 105 ? 10.548 4.850 11.697 1.00 63.62 105 ALA A C 1
ATOM 803 O O . ALA A 1 105 ? 11.138 5.432 10.783 1.00 63.62 105 ALA A O 1
ATOM 804 N N . THR A 1 106 ? 10.021 5.499 12.729 1.00 58.75 106 THR A N 1
ATOM 805 C CA . THR A 1 106 ? 10.138 6.925 13.001 1.00 58.75 106 THR A CA 1
ATOM 806 C C . THR A 1 106 ? 11.293 7.081 13.963 1.00 58.75 106 THR A C 1
ATOM 808 O O . THR A 1 106 ? 11.294 6.432 14.997 1.00 58.75 106 THR A O 1
ATOM 811 N N . GLN A 1 107 ? 12.235 7.977 13.674 1.00 58.00 107 GLN A N 1
ATOM 81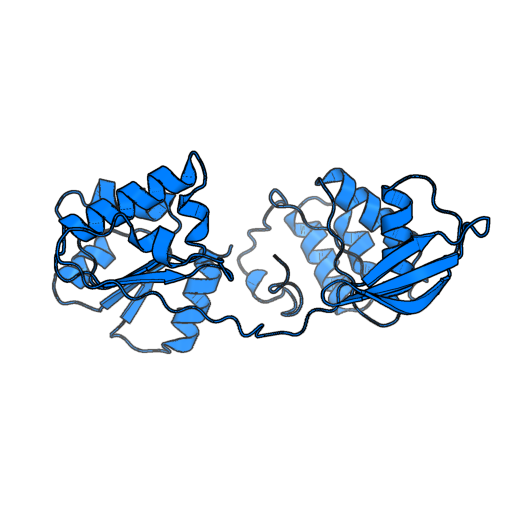2 C CA . GLN A 1 107 ? 13.394 8.229 14.546 1.00 58.00 107 GLN A CA 1
ATOM 813 C C . GLN A 1 107 ? 13.023 8.827 15.923 1.00 58.00 107 GLN A C 1
ATOM 815 O O . GLN A 1 107 ? 13.914 9.128 16.710 1.00 58.00 107 GLN A O 1
ATOM 820 N N . ASN A 1 108 ? 11.735 9.082 16.178 1.00 67.56 108 ASN A N 1
ATOM 821 C CA . ASN A 1 108 ? 11.226 9.733 17.383 1.00 67.56 108 ASN A CA 1
ATOM 822 C C . ASN A 1 108 ? 9.752 9.337 17.642 1.00 67.56 108 ASN A C 1
ATOM 824 O O . ASN A 1 108 ? 8.852 10.159 17.440 1.00 67.56 108 ASN A O 1
ATOM 828 N N . PRO A 1 109 ? 9.461 8.070 17.994 1.00 70.06 109 PRO A N 1
ATOM 829 C CA . PRO A 1 109 ? 8.097 7.622 18.299 1.00 70.06 109 PRO A CA 1
ATOM 830 C C . PRO A 1 109 ? 7.459 8.397 19.466 1.00 70.06 109 PRO A C 1
ATOM 832 O O . PRO A 1 109 ? 6.236 8.516 19.531 1.00 70.06 109 PRO A O 1
ATOM 835 N N . GLU A 1 110 ? 8.269 8.969 20.360 1.00 76.25 110 GLU A N 1
ATOM 836 C CA . GLU A 1 110 ? 7.830 9.807 21.475 1.00 76.25 110 GLU A CA 1
ATOM 837 C C . GLU A 1 110 ? 7.106 11.074 21.006 1.00 76.25 110 GLU A C 1
ATOM 839 O O . GLU A 1 110 ? 6.234 11.567 21.720 1.00 76.25 110 GLU A O 1
ATOM 844 N N . ALA A 1 111 ? 7.398 11.573 19.798 1.00 76.62 111 ALA A N 1
ATOM 845 C CA . ALA A 1 111 ? 6.737 12.751 19.240 1.00 76.62 111 ALA A CA 1
ATOM 846 C C . ALA A 1 111 ? 5.207 12.589 19.193 1.00 76.62 111 ALA A C 1
ATOM 848 O O . ALA A 1 111 ? 4.485 13.513 19.564 1.00 76.62 111 ALA A O 1
ATOM 849 N N . LEU A 1 112 ? 4.720 11.390 18.844 1.00 75.44 112 LEU A N 1
ATOM 850 C CA . LEU A 1 112 ? 3.291 11.046 18.806 1.00 75.44 112 LEU A CA 1
ATOM 851 C C . LEU A 1 112 ? 2.639 10.990 20.199 1.00 75.44 112 LEU A C 1
ATOM 853 O O . LEU A 1 112 ? 1.416 10.930 20.306 1.00 75.44 112 LEU A O 1
ATOM 857 N N . LEU A 1 113 ? 3.447 10.976 21.261 1.00 79.94 113 LEU A N 1
ATOM 858 C CA . LEU A 1 113 ? 3.011 10.874 22.654 1.00 79.94 113 LEU A CA 1
ATOM 859 C C . LEU A 1 113 ? 3.093 12.217 23.395 1.00 79.94 113 LEU A C 1
ATOM 861 O O . LEU A 1 113 ? 2.638 12.295 24.534 1.00 79.94 113 LEU A O 1
ATOM 865 N N . THR A 1 114 ? 3.652 13.259 22.770 1.00 76.25 114 THR A N 1
ATOM 866 C CA . THR A 1 114 ? 3.885 14.573 23.398 1.00 76.25 114 THR A CA 1
ATOM 867 C C . THR A 1 114 ? 2.592 15.229 23.879 1.00 76.25 114 THR A C 1
ATOM 869 O O . THR A 1 114 ? 2.565 15.806 24.961 1.00 76.25 114 THR A O 1
ATOM 872 N N . ASP A 1 115 ? 1.514 15.078 23.110 1.00 71.25 115 ASP A N 1
ATOM 873 C CA . ASP A 1 115 ? 0.200 15.660 23.406 1.00 71.25 115 ASP A CA 1
ATOM 874 C C . ASP A 1 115 ? -0.710 14.703 24.199 1.00 71.25 115 ASP A C 1
ATOM 876 O O . ASP A 1 115 ? -1.934 14.869 24.244 1.00 71.25 115 ASP A O 1
ATOM 880 N N . ALA A 1 116 ? -0.142 13.657 24.811 1.00 74.00 116 ALA A N 1
ATOM 881 C CA . ALA A 1 116 ? -0.912 12.768 25.666 1.00 74.00 116 ALA A CA 1
ATOM 882 C C . ALA A 1 116 ? -1.472 13.543 26.877 1.00 74.00 116 ALA A C 1
ATOM 884 O O . ALA A 1 116 ? -0.749 14.333 27.485 1.00 74.00 116 ALA A O 1
ATOM 885 N N . PRO A 1 117 ? -2.740 13.312 27.269 1.00 73.56 117 PRO A N 1
ATOM 886 C CA . PRO A 1 117 ? -3.326 13.988 28.421 1.00 73.56 117 PRO A CA 1
ATOM 887 C C . PRO A 1 117 ? -2.530 13.766 29.713 1.00 73.56 117 PRO A C 1
ATOM 889 O O . PRO A 1 117 ? -1.983 12.683 29.943 1.00 73.56 117 PRO A O 1
ATOM 892 N N . ASP A 1 118 ? -2.547 14.767 30.595 1.00 70.50 118 ASP A N 1
ATOM 893 C CA . ASP A 1 118 ? -1.865 14.708 31.888 1.00 70.50 118 ASP A CA 1
ATOM 894 C C . ASP A 1 118 ? -2.275 13.463 32.694 1.00 70.50 118 ASP A C 1
ATOM 896 O O . ASP A 1 118 ? -3.457 13.186 32.915 1.00 70.50 118 ASP A O 1
ATOM 900 N N . GLY A 1 119 ? -1.278 12.706 33.160 1.00 69.88 119 GLY A N 1
ATOM 901 C CA . GLY A 1 119 ? -1.476 11.493 33.960 1.00 69.88 119 GLY A CA 1
ATOM 902 C C . GLY A 1 119 ? -1.690 10.203 33.157 1.00 69.88 119 GLY A C 1
ATOM 903 O O . GLY A 1 119 ? -1.817 9.137 33.764 1.00 69.88 119 GLY A O 1
ATOM 904 N N . VAL A 1 120 ? -1.690 10.258 31.819 1.00 77.06 120 VAL A N 1
ATOM 905 C CA . VAL A 1 120 ? -1.699 9.060 30.966 1.00 77.06 120 VAL A CA 1
ATOM 906 C C . VAL A 1 120 ? -0.304 8.434 30.928 1.00 77.06 120 VAL A C 1
ATOM 908 O O . VAL A 1 120 ? 0.694 9.107 30.684 1.00 77.06 120 VAL A O 1
ATOM 911 N N . GLN A 1 121 ? -0.225 7.120 31.152 1.00 78.69 121 GLN A N 1
ATOM 912 C CA . GLN A 1 121 ? 1.021 6.381 30.954 1.00 78.69 121 GLN A CA 1
ATOM 913 C C . GLN A 1 121 ? 1.298 6.224 29.461 1.00 78.69 121 GLN A C 1
ATOM 915 O O . GLN A 1 121 ? 0.521 5.592 28.743 1.00 78.69 121 GLN A O 1
ATOM 920 N N . THR A 1 122 ? 2.424 6.765 29.013 1.00 82.31 122 THR A N 1
ATOM 921 C CA . THR A 1 122 ? 2.904 6.654 27.639 1.00 82.31 122 THR A CA 1
ATOM 922 C C . THR A 1 122 ? 4.108 5.719 27.591 1.00 82.31 122 THR A C 1
ATOM 924 O O . THR A 1 122 ? 4.961 5.720 28.478 1.00 82.31 122 THR A O 1
ATOM 927 N N . VAL A 1 123 ? 4.157 4.867 26.569 1.00 83.31 123 VAL A N 1
ATOM 928 C CA . VAL A 1 123 ? 5.284 3.963 26.321 1.00 83.31 123 VAL A CA 1
ATOM 929 C C . VAL A 1 123 ? 5.597 4.029 24.837 1.00 83.31 123 VAL A C 1
ATOM 931 O O . VAL A 1 123 ? 4.751 3.682 24.015 1.00 83.31 123 VAL A O 1
ATOM 934 N N . ALA A 1 124 ? 6.808 4.466 24.507 1.00 80.12 124 ALA A N 1
ATOM 935 C CA . ALA A 1 124 ? 7.349 4.353 23.164 1.00 80.12 124 ALA A CA 1
ATOM 936 C C . ALA A 1 124 ? 8.067 3.007 23.023 1.00 80.12 124 ALA A C 1
ATOM 938 O O . ALA A 1 124 ? 8.824 2.595 23.905 1.00 80.12 124 ALA A O 1
ATOM 939 N N . VAL A 1 125 ? 7.800 2.307 21.924 1.00 77.81 125 VAL A N 1
ATOM 940 C CA . VAL A 1 125 ? 8.511 1.082 21.560 1.00 77.81 125 VAL A CA 1
ATOM 941 C C . VAL A 1 125 ? 9.164 1.336 20.218 1.00 77.81 125 VAL A C 1
ATOM 943 O O . VAL A 1 125 ? 8.478 1.383 19.199 1.00 77.81 125 VAL A O 1
ATOM 946 N N . ASP A 1 126 ? 10.481 1.502 20.236 1.00 69.88 126 ASP A N 1
ATOM 947 C CA . ASP A 1 126 ? 11.269 1.575 19.016 1.00 69.88 126 ASP A CA 1
ATOM 948 C C . ASP A 1 126 ? 11.750 0.174 18.624 1.00 69.88 126 ASP A C 1
ATOM 950 O O . ASP A 1 126 ? 12.210 -0.616 19.456 1.00 69.88 126 ASP A O 1
ATOM 954 N N . SER A 1 127 ? 11.606 -0.154 17.346 1.00 65.19 127 SER A N 1
ATOM 955 C CA . SER A 1 127 ? 12.117 -1.388 16.770 1.00 65.19 127 SER A CA 1
ATOM 956 C C . SER A 1 127 ? 12.947 -1.042 15.544 1.00 65.19 127 SER A C 1
ATOM 958 O O . SER A 1 127 ? 12.469 -1.057 14.414 1.00 65.19 127 SER A O 1
ATOM 960 N N . ASP A 1 128 ? 14.234 -0.805 15.785 1.00 57.03 128 ASP A N 1
ATOM 961 C CA . ASP A 1 128 ? 15.265 -0.593 14.763 1.00 57.03 128 ASP A CA 1
ATOM 962 C C . ASP A 1 128 ? 15.587 -1.850 13.935 1.00 57.03 128 ASP A C 1
ATOM 964 O O . ASP A 1 128 ? 16.500 -1.848 13.108 1.00 57.03 128 ASP A O 1
ATOM 968 N N . ALA A 1 129 ? 14.882 -2.963 14.154 1.00 56.91 129 ALA A N 1
ATOM 969 C CA . ALA A 1 129 ? 15.112 -4.189 13.410 1.00 56.91 129 ALA A CA 1
ATOM 970 C C . ALA A 1 129 ? 14.361 -4.119 12.070 1.00 56.91 129 ALA A C 1
ATOM 972 O O . ALA A 1 129 ? 13.141 -4.320 12.056 1.00 56.91 129 ALA A O 1
ATOM 973 N N . PRO A 1 130 ? 15.037 -3.893 10.921 1.00 55.56 130 PRO A N 1
ATOM 974 C CA . PRO A 1 130 ? 14.383 -4.058 9.637 1.00 55.56 130 PRO A CA 1
ATOM 975 C C . PRO A 1 130 ? 13.894 -5.504 9.548 1.00 55.56 130 PRO A C 1
ATOM 977 O O . PRO A 1 130 ? 14.683 -6.449 9.506 1.00 55.56 130 PRO A O 1
ATOM 980 N N . THR A 1 131 ? 12.576 -5.684 9.512 1.00 55.00 131 THR A N 1
ATOM 981 C CA . THR A 1 131 ? 11.939 -7.001 9.357 1.00 55.00 131 THR A CA 1
ATOM 982 C C . THR A 1 131 ? 12.292 -7.647 8.016 1.00 55.00 131 THR A C 1
ATOM 984 O O . THR A 1 131 ? 12.151 -8.859 7.850 1.00 55.00 131 THR A O 1
ATOM 987 N N . VAL A 1 132 ? 12.792 -6.846 7.067 1.00 58.66 132 VAL A N 1
ATOM 988 C CA . VAL A 1 132 ? 13.244 -7.265 5.742 1.00 58.66 132 VAL A CA 1
ATOM 989 C C . VAL A 1 132 ? 14.521 -6.506 5.365 1.00 58.66 132 VAL A C 1
ATOM 991 O O . VAL A 1 132 ? 14.547 -5.278 5.347 1.00 58.66 132 VAL A O 1
ATOM 994 N N . LEU A 1 133 ? 15.585 -7.233 5.010 1.00 68.44 133 LEU A N 1
ATOM 995 C CA . LEU A 1 133 ? 16.785 -6.652 4.397 1.00 68.44 133 LEU A CA 1
ATOM 996 C C . LEU A 1 133 ? 16.444 -6.098 3.005 1.00 68.44 133 LEU A C 1
ATOM 998 O O . LEU A 1 133 ? 16.114 -6.863 2.097 1.00 68.44 133 LEU A O 1
ATOM 1002 N N . GLN A 1 134 ? 16.570 -4.783 2.816 1.00 74.12 134 GLN A N 1
ATOM 1003 C CA . GLN A 1 134 ? 16.386 -4.134 1.516 1.00 74.12 134 GLN A CA 1
ATOM 1004 C C . GLN A 1 134 ? 17.731 -3.682 0.934 1.00 74.12 134 GLN A C 1
ATOM 1006 O O . GLN A 1 134 ? 18.403 -2.806 1.473 1.00 74.12 134 GLN A O 1
ATOM 1011 N N . ASN A 1 135 ? 18.113 -4.249 -0.213 1.00 84.88 135 ASN A N 1
ATOM 1012 C CA . ASN A 1 135 ? 19.294 -3.809 -0.955 1.00 84.88 135 ASN A CA 1
ATOM 1013 C C . ASN A 1 135 ? 18.945 -2.608 -1.841 1.00 84.88 135 ASN A C 1
ATOM 1015 O O . ASN A 1 135 ? 18.153 -2.733 -2.776 1.00 84.88 135 ASN A O 1
ATOM 1019 N N . LEU A 1 136 ? 19.573 -1.457 -1.600 1.00 90.56 136 LEU A N 1
ATOM 1020 C CA . LEU A 1 136 ? 19.450 -0.295 -2.479 1.00 90.56 136 LEU A CA 1
ATOM 1021 C C . LEU A 1 136 ? 20.491 -0.376 -3.599 1.00 90.56 136 LEU A C 1
ATOM 1023 O O . LEU A 1 136 ? 21.673 -0.157 -3.351 1.00 90.56 136 LEU A O 1
ATOM 1027 N N . ILE A 1 137 ? 20.060 -0.666 -4.829 1.00 92.56 137 ILE A N 1
ATOM 1028 C CA . ILE A 1 137 ? 20.933 -0.730 -6.012 1.00 92.56 137 ILE A CA 1
ATOM 1029 C C . ILE A 1 137 ? 20.732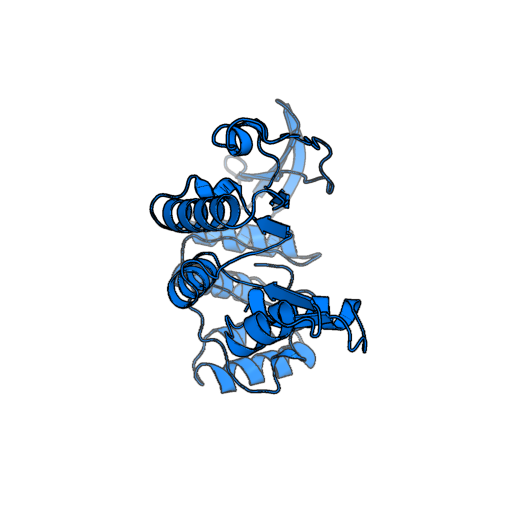 0.519 -6.870 1.00 92.56 137 ILE A C 1
ATOM 1031 O O . ILE A 1 137 ? 19.617 0.826 -7.284 1.00 92.56 137 ILE A O 1
ATOM 1035 N N . VAL A 1 138 ? 21.820 1.218 -7.179 1.00 94.12 138 VAL A N 1
ATOM 1036 C CA . VAL A 1 138 ? 21.838 2.367 -8.086 1.00 94.12 138 VAL A CA 1
ATOM 1037 C C . VAL A 1 138 ? 22.366 1.924 -9.445 1.00 94.12 138 VAL A C 1
ATOM 1039 O O . VAL A 1 138 ? 23.440 1.334 -9.539 1.00 94.12 138 VAL A O 1
ATOM 1042 N N . ALA A 1 139 ? 21.619 2.234 -10.504 1.00 93.62 139 ALA A N 1
ATOM 1043 C CA . ALA A 1 139 ? 22.037 2.021 -11.883 1.00 93.62 139 ALA A CA 1
ATOM 1044 C C . ALA A 1 139 ? 22.543 3.340 -12.484 1.00 93.62 139 ALA A C 1
ATOM 1046 O O . ALA A 1 139 ? 21.774 4.285 -12.641 1.00 93.62 139 ALA A O 1
ATOM 1047 N N . ASN A 1 140 ? 23.820 3.393 -12.867 1.00 93.62 140 ASN A N 1
ATOM 1048 C CA . ASN A 1 140 ? 24.434 4.556 -13.514 1.00 93.62 140 ASN A CA 1
ATOM 1049 C C . ASN A 1 140 ? 24.934 4.209 -14.913 1.00 93.62 140 ASN A C 1
ATOM 1051 O O . ASN A 1 140 ? 25.630 3.213 -15.095 1.00 93.62 140 ASN A O 1
ATOM 1055 N N . GLN A 1 141 ? 24.636 5.051 -15.900 1.00 93.75 141 GLN A N 1
ATOM 1056 C CA . GLN A 1 141 ? 25.125 4.849 -17.261 1.00 93.75 141 GLN A CA 1
ATOM 1057 C C . GLN A 1 141 ? 26.658 4.895 -17.293 1.00 93.75 141 GLN A C 1
ATOM 1059 O O . GLN A 1 141 ? 27.276 5.835 -16.791 1.00 93.75 141 GLN A O 1
ATOM 1064 N N . THR A 1 142 ? 27.281 3.893 -17.910 1.00 93.62 142 THR A N 1
ATOM 1065 C CA . THR A 1 142 ? 28.734 3.855 -18.062 1.00 93.62 142 THR A CA 1
ATOM 1066 C C . THR A 1 142 ? 29.185 4.953 -19.041 1.00 93.62 142 THR A C 1
ATOM 1068 O O . THR A 1 142 ? 28.630 5.054 -20.145 1.00 93.62 142 THR A O 1
ATOM 1071 N N . PRO A 1 143 ? 30.213 5.762 -18.704 1.00 92.62 143 PRO A N 1
ATOM 1072 C CA . PRO A 1 143 ? 30.707 6.815 -19.586 1.00 92.62 143 PRO A CA 1
ATOM 1073 C C . PRO A 1 143 ? 31.026 6.293 -20.989 1.00 92.62 143 PRO A C 1
ATOM 1075 O O . PRO A 1 143 ? 31.694 5.270 -21.146 1.00 92.62 143 PRO A O 1
ATOM 1078 N N . ARG A 1 144 ? 30.542 7.002 -22.018 1.00 90.75 144 ARG A N 1
ATOM 1079 C CA . ARG A 1 144 ? 30.729 6.675 -23.448 1.00 90.75 144 ARG A CA 1
ATOM 1080 C C . ARG A 1 144 ? 30.156 5.316 -23.898 1.00 90.75 144 ARG A C 1
ATOM 1082 O O . ARG A 1 144 ? 30.319 4.957 -25.059 1.00 90.75 144 ARG A O 1
ATOM 1089 N N . LYS A 1 145 ? 29.455 4.574 -23.032 1.00 92.94 145 LYS A N 1
ATOM 1090 C CA . LYS A 1 145 ? 28.811 3.289 -23.355 1.00 92.94 145 LYS A CA 1
ATOM 1091 C C . LYS A 1 145 ? 27.312 3.375 -23.057 1.00 92.94 145 LYS A C 1
ATOM 1093 O O . LYS A 1 145 ? 26.858 2.920 -22.013 1.00 92.94 145 LYS A O 1
ATOM 1098 N N . PRO A 1 146 ? 26.501 3.935 -23.969 1.00 88.88 146 PRO A N 1
ATOM 1099 C CA . PRO A 1 146 ? 25.153 4.371 -23.625 1.00 88.88 146 PRO A CA 1
ATOM 1100 C C . PRO A 1 146 ? 24.156 3.243 -23.313 1.00 88.88 146 PRO A C 1
ATOM 1102 O O . PRO A 1 146 ? 23.112 3.502 -22.712 1.00 88.88 146 PRO A O 1
ATOM 1105 N N . LYS A 1 147 ? 24.460 2.007 -23.724 1.00 93.12 147 LYS A N 1
ATOM 1106 C CA . LYS A 1 147 ? 23.652 0.814 -23.434 1.00 93.12 147 LYS A CA 1
ATOM 1107 C C . LYS A 1 147 ? 24.110 0.055 -22.182 1.00 93.12 147 LYS A C 1
ATOM 1109 O O . LYS A 1 147 ? 23.407 -0.854 -21.759 1.00 93.12 147 LYS A O 1
ATOM 1114 N N . LEU A 1 148 ? 25.270 0.396 -21.622 1.00 95.62 148 LEU A N 1
ATOM 1115 C CA . LEU A 1 148 ? 25.848 -0.294 -20.472 1.00 95.62 148 LEU A CA 1
ATOM 1116 C C . LEU A 1 148 ? 25.633 0.546 -19.214 1.00 95.62 148 LEU A C 1
ATOM 1118 O O . LEU A 1 148 ? 25.885 1.752 -19.218 1.00 95.62 148 LEU A O 1
ATOM 1122 N N . TRP A 1 149 ? 25.142 -0.093 -18.159 1.00 95.69 149 TRP A N 1
ATOM 1123 C CA . TRP A 1 149 ? 24.837 0.552 -16.888 1.00 95.69 149 TRP A CA 1
ATOM 1124 C C . TRP A 1 149 ? 25.540 -0.180 -15.755 1.00 95.69 149 TRP A C 1
ATOM 1126 O O . TRP A 1 149 ? 25.402 -1.388 -15.622 1.00 95.69 149 TRP A O 1
ATOM 1136 N N . ASN A 1 150 ? 26.288 0.541 -14.930 1.00 95.94 150 ASN A N 1
ATOM 1137 C CA . ASN A 1 150 ? 26.921 0.004 -13.732 1.00 95.94 150 ASN A CA 1
ATOM 1138 C C . ASN A 1 150 ? 25.890 -0.075 -12.604 1.00 95.94 150 ASN A C 1
ATOM 1140 O O . ASN A 1 150 ? 25.194 0.907 -12.345 1.00 95.94 150 ASN A O 1
ATOM 1144 N N . LEU A 1 151 ? 25.825 -1.220 -11.930 1.00 95.12 151 LEU A N 1
ATOM 1145 C CA . LEU A 1 151 ? 24.983 -1.449 -10.761 1.00 95.12 151 LEU A CA 1
ATOM 1146 C C . LEU A 1 151 ? 25.842 -1.392 -9.496 1.00 95.12 151 LEU A C 1
ATOM 1148 O O . LEU A 1 151 ? 26.820 -2.135 -9.369 1.00 95.12 151 LEU A O 1
ATOM 1152 N N . THR A 1 152 ? 25.471 -0.531 -8.552 1.00 95.12 152 THR A N 1
ATOM 1153 C CA . THR A 1 152 ? 26.153 -0.385 -7.259 1.00 95.12 152 THR A CA 1
ATOM 1154 C C . THR A 1 152 ? 25.162 -0.510 -6.108 1.00 95.12 152 THR A C 1
ATOM 1156 O O . THR A 1 152 ? 24.165 0.204 -6.064 1.00 95.12 152 THR A O 1
ATOM 1159 N N . VAL A 1 153 ? 25.425 -1.400 -5.151 1.00 93.25 153 VAL A N 1
ATOM 1160 C CA . VAL A 1 153 ? 24.666 -1.460 -3.894 1.00 93.25 153 VAL A CA 1
ATOM 1161 C C . VAL A 1 153 ? 25.142 -0.334 -2.980 1.00 93.25 153 VAL A C 1
ATOM 1163 O O . VAL A 1 153 ? 26.345 -0.131 -2.823 1.00 93.25 153 VAL A O 1
ATOM 1166 N N . ARG A 1 154 ? 24.215 0.393 -2.356 1.00 89.69 154 ARG A N 1
ATOM 1167 C CA . ARG A 1 154 ? 24.510 1.345 -1.281 1.00 89.69 154 ARG A CA 1
ATOM 1168 C C . ARG A 1 154 ? 24.432 0.640 0.070 1.00 89.69 154 ARG A C 1
ATOM 1170 O O . ARG A 1 154 ? 23.404 0.054 0.392 1.00 89.69 154 ARG A O 1
ATOM 1177 N N . GLN A 1 155 ? 25.497 0.737 0.859 1.00 83.62 155 GLN A N 1
ATOM 1178 C CA . GLN A 1 155 ? 25.569 0.222 2.230 1.00 83.62 155 GLN A CA 1
ATOM 1179 C C . GLN A 1 155 ? 26.176 1.301 3.119 1.00 83.62 155 GLN A C 1
ATOM 1181 O O . GLN A 1 155 ? 27.292 1.714 2.836 1.00 83.62 155 GLN A O 1
ATOM 1186 N N . GLN A 1 156 ? 25.446 1.774 4.137 1.00 72.25 156 GLN A N 1
ATOM 1187 C CA . GLN A 1 156 ? 25.893 2.697 5.204 1.00 72.25 156 GLN A CA 1
ATOM 1188 C C . GLN A 1 156 ? 27.205 3.465 4.906 1.00 72.25 156 GLN A C 1
ATOM 1190 O O . GLN A 1 156 ? 28.282 3.111 5.373 1.00 72.25 156 GLN A O 1
ATOM 1195 N N . GLY A 1 157 ? 27.116 4.507 4.069 1.00 78.44 157 GLY A N 1
ATOM 1196 C CA . GLY A 1 157 ? 28.243 5.395 3.731 1.00 78.44 157 GLY A CA 1
ATOM 1197 C C . GLY A 1 157 ? 29.178 4.929 2.603 1.00 78.44 157 GLY A C 1
ATOM 1198 O O . GLY A 1 157 ? 29.994 5.714 2.131 1.00 78.44 157 GLY A O 1
ATOM 1199 N N . SER A 1 158 ? 29.030 3.702 2.110 1.00 86.00 158 SER A N 1
ATOM 1200 C CA . SER A 1 158 ? 29.839 3.109 1.042 1.00 86.00 158 SER A CA 1
ATOM 1201 C C . SER A 1 158 ? 28.990 2.618 -0.138 1.00 86.00 158 SER A C 1
ATOM 1203 O O . SER A 1 158 ? 27.762 2.479 -0.060 1.00 86.00 158 SER A O 1
ATOM 1205 N N . THR A 1 159 ? 29.649 2.375 -1.271 1.00 90.50 159 THR A N 1
ATOM 1206 C CA . THR A 1 159 ? 29.024 1.759 -2.445 1.00 90.50 159 THR A CA 1
ATOM 1207 C C . THR A 1 159 ? 29.826 0.549 -2.889 1.00 90.50 159 THR A C 1
ATOM 1209 O O . THR A 1 159 ? 31.031 0.666 -3.107 1.00 90.50 159 THR A O 1
ATOM 1212 N N . LEU A 1 160 ? 29.150 -0.579 -3.084 1.00 92.69 160 LEU A N 1
ATOM 1213 C CA . LEU A 1 160 ? 29.739 -1.819 -3.574 1.00 92.69 160 LEU A CA 1
ATOM 1214 C C . LEU A 1 160 ? 29.305 -2.066 -5.029 1.00 92.69 160 LEU A C 1
ATOM 1216 O O . LEU A 1 160 ? 28.106 -2.210 -5.282 1.00 92.69 160 LEU A O 1
ATOM 1220 N N . PRO A 1 161 ? 30.228 -2.126 -6.004 1.00 93.31 161 PRO A N 1
ATOM 1221 C CA . PRO A 1 161 ? 29.907 -2.552 -7.363 1.00 93.31 161 PRO A CA 1
ATOM 1222 C C . PRO A 1 161 ? 29.428 -4.005 -7.371 1.00 93.31 161 PRO A C 1
ATOM 1224 O O . PRO A 1 161 ? 30.125 -4.884 -6.872 1.00 93.31 161 PRO A O 1
ATOM 1227 N N . VAL A 1 162 ? 28.255 -4.260 -7.954 1.00 94.00 162 VAL A N 1
ATOM 1228 C CA . VAL A 1 162 ? 27.673 -5.616 -8.020 1.00 94.00 162 VAL A CA 1
ATOM 1229 C C . VAL A 1 162 ? 27.553 -6.163 -9.432 1.00 94.00 162 VAL A C 1
ATOM 1231 O O . VAL A 1 162 ? 27.373 -7.363 -9.614 1.00 94.00 162 VAL A O 1
ATOM 1234 N N . GLY A 1 163 ? 27.681 -5.311 -10.446 1.00 93.56 163 GLY A N 1
ATOM 1235 C CA . GLY A 1 163 ? 27.722 -5.772 -11.824 1.00 93.56 163 GLY A CA 1
ATOM 1236 C C . GLY A 1 163 ? 27.360 -4.696 -12.826 1.00 93.56 163 GLY A C 1
ATOM 1237 O O . GLY A 1 163 ? 27.415 -3.497 -12.546 1.00 93.56 163 GLY A O 1
ATOM 1238 N N . THR A 1 164 ? 26.980 -5.150 -14.015 1.00 94.88 164 THR A N 1
ATOM 1239 C CA . THR A 1 164 ? 26.516 -4.281 -15.093 1.00 94.88 164 THR A CA 1
ATOM 1240 C C . THR A 1 164 ? 25.211 -4.806 -15.677 1.00 94.88 164 THR A C 1
ATOM 1242 O O . THR A 1 164 ? 24.962 -6.009 -15.675 1.00 94.88 164 THR A O 1
ATOM 1245 N N . LEU A 1 165 ? 24.378 -3.892 -16.164 1.00 93.88 165 LEU A N 1
ATOM 1246 C CA . LEU A 1 165 ? 23.120 -4.161 -16.840 1.00 93.88 165 LEU A CA 1
ATOM 1247 C C . LEU A 1 165 ? 23.239 -3.698 -18.291 1.00 93.88 165 LEU A C 1
ATOM 1249 O O . LEU A 1 165 ? 23.508 -2.525 -18.568 1.00 93.88 165 LEU A O 1
ATOM 1253 N N . GLN A 1 166 ? 23.049 -4.632 -19.217 1.00 94.25 166 GLN A N 1
ATOM 1254 C CA . GLN A 1 166 ? 23.099 -4.368 -20.648 1.00 94.25 166 GLN A CA 1
ATOM 1255 C C . GLN A 1 166 ? 21.684 -4.117 -21.175 1.00 94.25 166 GLN A C 1
ATOM 1257 O O . GLN A 1 166 ? 20.821 -4.988 -21.105 1.00 94.25 166 GLN A O 1
ATOM 1262 N N . LEU A 1 167 ? 21.449 -2.931 -21.733 1.00 93.81 167 LEU A N 1
ATOM 1263 C CA . LEU A 1 167 ? 20.168 -2.563 -22.331 1.00 93.81 167 LEU A CA 1
ATOM 1264 C C . LEU A 1 167 ? 20.122 -2.931 -23.821 1.00 93.81 167 LEU A C 1
ATOM 1266 O O . LEU A 1 167 ? 21.140 -2.888 -24.521 1.00 93.81 167 LEU A O 1
ATOM 1270 N N . ALA A 1 168 ? 18.919 -3.219 -24.325 1.00 88.25 168 ALA A N 1
ATOM 1271 C CA . ALA A 1 168 ? 18.685 -3.542 -25.737 1.00 88.25 168 ALA A CA 1
ATOM 1272 C C . ALA A 1 168 ? 18.969 -2.350 -26.681 1.00 88.25 168 ALA A C 1
ATOM 1274 O O . ALA A 1 168 ? 19.497 -2.507 -27.785 1.00 88.25 168 ALA A O 1
ATOM 1275 N N . SER A 1 169 ? 18.678 -1.126 -26.228 1.00 89.69 169 SER A N 1
ATOM 1276 C CA . SER A 1 169 ? 18.908 0.113 -26.980 1.00 89.69 169 SER A CA 1
ATOM 1277 C C . SER A 1 169 ? 19.399 1.240 -26.070 1.00 89.69 169 SER A C 1
ATOM 1279 O O . SER A 1 169 ? 19.600 1.042 -24.874 1.00 89.69 169 SER A O 1
ATOM 1281 N N . THR A 1 170 ? 19.641 2.414 -26.651 1.00 90.81 170 THR A N 1
ATOM 1282 C CA . THR A 1 170 ? 20.050 3.629 -25.942 1.00 90.81 170 THR A CA 1
ATOM 1283 C C . THR A 1 170 ? 18.814 4.463 -25.592 1.00 90.81 170 THR A C 1
ATOM 1285 O O . THR A 1 170 ? 18.280 5.152 -26.464 1.00 90.81 170 THR A O 1
ATOM 1288 N N . PRO A 1 171 ? 18.325 4.419 -24.339 1.00 88.00 171 PRO A N 1
ATOM 1289 C CA . PRO A 1 171 ? 17.149 5.184 -23.953 1.00 88.00 171 PRO A CA 1
ATOM 1290 C C . PRO A 1 171 ? 17.461 6.681 -23.804 1.00 88.00 171 PRO A C 1
ATOM 1292 O O . PRO A 1 171 ? 18.348 7.081 -23.045 1.00 88.00 171 PRO A O 1
ATOM 1295 N N . ALA A 1 172 ? 16.679 7.514 -24.490 1.00 88.12 172 ALA A N 1
ATOM 1296 C CA . ALA A 1 172 ? 16.685 8.966 -24.331 1.00 88.12 172 ALA A CA 1
ATOM 1297 C C . ALA A 1 172 ? 15.584 9.413 -23.354 1.00 88.12 172 ALA A C 1
ATOM 1299 O O . ALA A 1 172 ? 14.428 9.010 -23.494 1.00 88.12 172 ALA A O 1
ATOM 1300 N N . GLY A 1 173 ? 15.938 10.266 -22.390 1.00 89.88 173 GLY A N 1
ATOM 1301 C CA . GLY A 1 173 ? 15.018 10.765 -21.363 1.00 89.88 173 GLY A CA 1
ATOM 1302 C C . GLY A 1 173 ? 14.757 9.782 -20.215 1.00 89.88 173 GLY A C 1
ATOM 1303 O O . GLY A 1 173 ? 15.075 8.594 -20.297 1.00 89.88 173 GLY A O 1
ATOM 1304 N N . LEU A 1 174 ? 14.184 10.295 -19.122 1.00 89.25 174 LEU A N 1
ATOM 1305 C CA . LEU A 1 174 ? 13.955 9.538 -17.886 1.00 89.25 174 LEU A CA 1
ATOM 1306 C C . LEU A 1 174 ? 13.002 8.356 -18.097 1.00 89.25 174 LEU A C 1
ATOM 1308 O O . LEU A 1 174 ? 13.333 7.231 -17.738 1.00 89.25 174 LEU A O 1
ATOM 1312 N N . ARG A 1 175 ? 11.875 8.590 -18.776 1.00 92.56 175 ARG A N 1
ATOM 1313 C CA . ARG A 1 175 ? 10.845 7.577 -19.036 1.00 92.56 175 ARG A CA 1
ATOM 1314 C C . ARG A 1 175 ? 11.383 6.337 -19.753 1.00 92.56 175 ARG A C 1
ATOM 1316 O O . ARG A 1 175 ? 11.180 5.215 -19.301 1.00 92.56 175 ARG A O 1
ATOM 1323 N N . LYS A 1 176 ? 12.107 6.529 -20.864 1.00 92.56 176 LYS A N 1
ATOM 1324 C CA . LYS A 1 176 ? 12.708 5.404 -21.597 1.00 92.56 176 LYS A CA 1
ATOM 1325 C C . LYS A 1 176 ? 13.793 4.731 -20.765 1.00 92.56 176 LYS A C 1
ATOM 1327 O O . LYS A 1 176 ? 13.898 3.515 -20.807 1.00 92.56 176 LYS A O 1
ATOM 1332 N N . ARG A 1 177 ? 14.595 5.482 -19.999 1.00 93.31 177 ARG A N 1
ATOM 1333 C CA . ARG A 1 177 ? 15.609 4.876 -19.118 1.00 93.31 177 ARG A CA 1
ATOM 1334 C C . ARG A 1 177 ? 14.947 3.947 -18.108 1.00 93.31 177 ARG A C 1
ATOM 1336 O O . ARG A 1 177 ? 15.377 2.807 -17.990 1.00 93.31 177 ARG A O 1
ATOM 1343 N N . LEU A 1 178 ? 13.871 4.407 -17.474 1.00 93.38 178 LEU A N 1
ATOM 1344 C CA . LEU A 1 178 ? 13.098 3.631 -16.511 1.00 93.38 178 LEU A CA 1
ATOM 1345 C C . LEU A 1 178 ? 12.544 2.342 -17.133 1.00 93.38 178 LEU A C 1
ATOM 1347 O O . LEU A 1 178 ? 12.823 1.263 -16.623 1.00 93.38 178 LEU A O 1
ATOM 1351 N N . ALA A 1 179 ? 11.854 2.439 -18.274 1.00 94.19 179 ALA A N 1
ATOM 1352 C CA . ALA A 1 179 ? 11.292 1.276 -18.963 1.00 94.19 179 ALA A CA 1
ATOM 1353 C C . ALA A 1 179 ? 12.366 0.256 -19.387 1.00 94.19 179 ALA A C 1
ATOM 1355 O O . ALA A 1 179 ? 12.207 -0.944 -19.173 1.00 94.19 179 ALA A O 1
ATOM 1356 N N . PHE A 1 180 ? 13.484 0.718 -19.956 1.00 94.62 180 PHE A N 1
ATOM 1357 C CA . PHE A 1 180 ? 14.557 -0.173 -20.406 1.00 94.62 180 PHE A CA 1
ATOM 1358 C C . PHE A 1 180 ? 15.287 -0.845 -19.244 1.00 94.62 180 PHE A C 1
ATOM 1360 O O . PHE A 1 180 ? 15.593 -2.033 -19.331 1.00 94.62 180 PHE A O 1
ATOM 1367 N N . ILE A 1 181 ? 15.561 -0.107 -18.165 1.00 93.56 181 ILE A N 1
ATOM 1368 C CA . ILE A 1 181 ? 16.171 -0.670 -16.957 1.00 93.56 181 ILE A CA 1
ATOM 1369 C C . ILE A 1 181 ? 15.219 -1.685 -16.323 1.00 93.56 181 ILE A C 1
ATOM 1371 O O . ILE A 1 181 ? 15.660 -2.784 -16.006 1.00 93.56 181 ILE A O 1
ATOM 1375 N N . ALA A 1 182 ? 13.929 -1.361 -16.200 1.00 93.38 182 ALA A N 1
ATOM 1376 C CA . ALA A 1 182 ? 12.926 -2.265 -15.644 1.00 93.38 182 ALA A CA 1
ATOM 1377 C C . ALA A 1 182 ? 12.809 -3.563 -16.454 1.00 93.38 182 ALA A C 1
ATOM 1379 O O . ALA A 1 182 ? 12.878 -4.647 -15.884 1.00 93.38 182 ALA A O 1
ATOM 1380 N N . ALA A 1 183 ? 12.716 -3.468 -17.784 1.00 92.38 183 ALA A N 1
ATOM 1381 C CA . ALA A 1 183 ? 12.646 -4.640 -18.654 1.00 92.38 183 ALA A CA 1
ATOM 1382 C C . ALA A 1 183 ? 13.914 -5.509 -18.569 1.00 92.38 183 ALA A C 1
ATOM 1384 O O . ALA A 1 183 ? 13.825 -6.734 -18.556 1.00 92.38 183 ALA A O 1
ATOM 1385 N N . ALA A 1 184 ? 15.097 -4.890 -18.492 1.00 91.75 184 ALA A N 1
ATOM 1386 C CA . ALA A 1 184 ? 16.359 -5.619 -18.400 1.00 91.75 184 ALA A CA 1
ATOM 1387 C C . ALA A 1 184 ? 16.572 -6.252 -17.011 1.00 91.75 184 ALA A C 1
ATOM 1389 O O . ALA A 1 184 ? 17.019 -7.393 -16.920 1.00 91.75 184 ALA A O 1
ATOM 1390 N N . ALA A 1 185 ? 16.232 -5.545 -15.930 1.00 89.69 185 ALA A N 1
ATOM 1391 C CA . ALA A 1 185 ? 16.339 -6.056 -14.562 1.00 89.69 185 ALA A CA 1
ATOM 1392 C C . ALA A 1 185 ? 15.289 -7.144 -14.264 1.00 89.69 185 ALA A C 1
ATOM 1394 O O . ALA A 1 185 ? 15.574 -8.101 -13.544 1.00 89.69 185 ALA A O 1
ATOM 1395 N N . GLY A 1 186 ? 14.101 -7.030 -14.862 1.00 86.81 186 GLY A N 1
ATOM 1396 C CA . GLY A 1 186 ? 12.973 -7.942 -14.685 1.00 86.81 186 GLY A CA 1
ATOM 1397 C C . GLY A 1 186 ? 13.029 -9.234 -15.501 1.00 86.81 186 GLY A C 1
ATOM 1398 O O . GLY A 1 186 ? 12.103 -10.029 -15.438 1.00 86.81 186 GLY A O 1
ATOM 1399 N N . GLN A 1 187 ? 14.093 -9.516 -16.260 1.00 83.44 187 GLN A N 1
ATOM 1400 C CA . GLN A 1 187 ? 14.137 -10.737 -17.086 1.00 83.44 187 GLN A CA 1
ATOM 1401 C C . GLN A 1 187 ? 14.013 -12.045 -16.286 1.00 83.44 187 GLN A C 1
ATOM 1403 O O . GLN A 1 187 ? 13.637 -13.075 -16.840 1.00 83.44 187 GLN A O 1
ATOM 1408 N N . ARG A 1 188 ? 14.355 -12.024 -14.992 1.00 75.56 188 ARG A N 1
ATOM 1409 C CA . ARG A 1 188 ? 14.353 -13.205 -14.112 1.00 75.56 188 ARG A CA 1
ATOM 1410 C C . ARG A 1 188 ? 13.313 -13.129 -12.987 1.00 75.56 188 ARG A C 1
ATOM 1412 O O . ARG A 1 188 ? 13.381 -13.933 -12.061 1.00 75.56 188 ARG A O 1
ATOM 1419 N N . GLY A 1 189 ? 12.373 -12.183 -13.040 1.00 81.00 189 GLY A N 1
ATOM 1420 C CA . GLY A 1 189 ? 11.358 -12.007 -11.999 1.00 81.00 189 GLY A CA 1
ATOM 1421 C C . GLY A 1 189 ? 10.445 -10.799 -12.222 1.00 81.00 189 GLY A C 1
ATOM 1422 O O . GLY A 1 189 ? 10.559 -10.082 -13.205 1.00 81.00 189 GLY A O 1
ATOM 1423 N N . GLY A 1 190 ? 9.524 -10.551 -11.293 1.00 83.69 190 GLY A N 1
ATOM 1424 C CA . GLY A 1 190 ? 8.668 -9.363 -11.352 1.00 83.69 190 GLY A CA 1
ATOM 1425 C C . GLY A 1 190 ? 9.447 -8.078 -11.059 1.00 83.69 190 GLY A C 1
ATOM 1426 O O . GLY A 1 190 ? 10.378 -8.080 -10.258 1.00 83.69 190 GLY A O 1
ATOM 1427 N N . THR A 1 191 ? 9.055 -6.970 -11.688 1.00 89.25 191 THR A N 1
ATOM 1428 C CA . THR A 1 191 ? 9.574 -5.629 -11.379 1.00 89.25 191 THR A CA 1
ATOM 1429 C C . THR A 1 191 ? 8.406 -4.687 -11.126 1.00 89.25 191 THR A C 1
ATOM 1431 O O . THR A 1 191 ? 7.515 -4.580 -11.965 1.00 89.25 191 THR A O 1
ATOM 1434 N N . LEU A 1 192 ? 8.420 -3.996 -9.985 1.00 91.56 192 LEU A N 1
ATOM 1435 C CA . LEU A 1 192 ? 7.495 -2.904 -9.690 1.00 91.56 192 LEU A CA 1
ATOM 1436 C C . LEU A 1 192 ? 8.172 -1.579 -10.042 1.00 91.56 192 LEU A C 1
ATOM 1438 O O . LEU A 1 192 ? 9.284 -1.307 -9.591 1.00 91.56 192 LEU A O 1
ATOM 1442 N N . VAL A 1 193 ? 7.510 -0.771 -10.868 1.00 91.81 193 VAL A N 1
ATOM 1443 C CA . VAL A 1 193 ? 8.051 0.493 -11.374 1.00 91.81 193 VAL A CA 1
ATOM 1444 C C . VAL A 1 193 ? 7.187 1.643 -10.876 1.00 91.81 193 VAL A C 1
ATOM 1446 O O . VAL A 1 193 ? 6.005 1.712 -11.201 1.00 91.81 193 VAL A O 1
ATOM 1449 N N . TYR A 1 194 ? 7.787 2.558 -10.118 1.00 91.75 194 TYR A N 1
ATOM 1450 C CA . TYR A 1 194 ? 7.122 3.775 -9.657 1.00 91.75 194 TYR A CA 1
ATOM 1451 C C . TYR A 1 194 ? 7.296 4.899 -10.681 1.00 91.75 194 TYR A C 1
ATOM 1453 O O . TYR A 1 194 ? 8.398 5.124 -11.185 1.00 91.75 194 TYR A O 1
ATOM 1461 N N . THR A 1 195 ? 6.207 5.607 -10.978 1.00 91.62 195 THR A N 1
ATOM 1462 C CA . THR A 1 195 ? 6.194 6.786 -11.856 1.00 91.62 195 THR A CA 1
ATOM 1463 C C . THR A 1 195 ? 5.405 7.920 -11.199 1.00 91.62 195 THR A C 1
ATOM 1465 O O . THR A 1 195 ? 4.702 7.697 -10.212 1.00 91.62 195 THR A O 1
ATOM 1468 N N . ASN A 1 196 ? 5.514 9.139 -11.729 1.00 87.31 196 ASN A N 1
ATOM 1469 C CA . ASN A 1 196 ? 4.958 10.334 -11.091 1.00 87.31 196 ASN A CA 1
ATOM 1470 C C . ASN A 1 196 ? 3.506 10.641 -11.494 1.00 87.31 196 ASN A C 1
ATOM 1472 O O . ASN A 1 196 ? 2.946 11.640 -11.044 1.00 87.31 196 ASN A O 1
ATOM 1476 N N . GLY A 1 197 ? 2.870 9.831 -12.344 1.00 86.50 197 GLY A N 1
ATOM 1477 C CA . GLY A 1 197 ? 1.486 10.085 -12.739 1.00 86.50 197 GLY A CA 1
ATOM 1478 C C . GLY A 1 197 ? 0.860 8.995 -13.597 1.00 86.50 197 GLY A C 1
ATOM 1479 O O . GLY A 1 197 ? 1.552 8.181 -14.197 1.00 86.50 197 GLY A O 1
ATOM 1480 N N . ALA A 1 198 ? -0.472 9.018 -13.694 1.00 84.94 198 ALA A N 1
ATOM 1481 C CA . ALA A 1 198 ? -1.257 8.007 -14.406 1.00 84.94 198 ALA A CA 1
ATOM 1482 C C . ALA A 1 198 ? -0.800 7.803 -15.861 1.00 84.94 198 ALA A C 1
ATOM 1484 O O . ALA A 1 198 ? -0.465 6.687 -16.249 1.00 84.94 198 ALA A O 1
ATOM 1485 N N . GLY A 1 199 ? -0.699 8.889 -16.637 1.00 87.81 199 GLY A N 1
ATOM 1486 C CA . GLY A 1 199 ? -0.242 8.815 -18.028 1.00 87.81 199 GLY A CA 1
ATOM 1487 C C . GLY A 1 199 ? 1.208 8.341 -18.162 1.00 87.81 199 GLY A C 1
ATOM 1488 O O . GLY A 1 199 ? 1.534 7.626 -19.101 1.00 87.81 199 GLY A O 1
ATOM 1489 N N . GLU A 1 200 ? 2.077 8.673 -17.200 1.00 90.12 200 GLU A N 1
ATOM 1490 C CA . GLU A 1 200 ? 3.452 8.167 -17.205 1.00 90.12 200 GLU A CA 1
ATOM 1491 C C . GLU A 1 200 ? 3.500 6.663 -16.912 1.00 90.12 200 GLU A C 1
ATOM 1493 O O . GLU A 1 200 ? 4.233 5.951 -17.595 1.00 90.12 200 GLU A O 1
ATOM 1498 N N . SER A 1 201 ? 2.693 6.164 -15.970 1.00 90.44 201 SER A N 1
ATOM 1499 C CA . SER A 1 201 ? 2.557 4.727 -15.704 1.00 90.44 201 SER A CA 1
ATOM 1500 C C . SER A 1 201 ? 2.083 3.961 -16.940 1.00 90.44 201 SER A C 1
ATOM 1502 O O . SER A 1 201 ? 2.646 2.912 -17.249 1.00 90.44 201 SER A O 1
ATOM 1504 N N . GLU A 1 202 ? 1.091 4.489 -17.665 1.00 90.75 202 GLU A N 1
ATOM 1505 C CA . GLU A 1 202 ? 0.612 3.903 -18.924 1.00 90.75 202 GLU A CA 1
ATOM 1506 C C . GLU A 1 202 ? 1.722 3.870 -19.981 1.00 90.75 202 GLU A C 1
ATOM 1508 O O . GLU A 1 202 ? 2.042 2.809 -20.516 1.00 90.75 202 GLU A O 1
ATOM 1513 N N . ASP A 1 203 ? 2.373 5.010 -20.225 1.00 92.81 203 ASP A N 1
ATOM 1514 C CA . ASP A 1 203 ? 3.424 5.125 -21.236 1.00 92.81 203 ASP A CA 1
ATOM 1515 C C . ASP A 1 203 ? 4.642 4.237 -20.916 1.00 92.81 203 ASP A C 1
ATOM 1517 O O . ASP A 1 203 ? 5.265 3.667 -21.815 1.00 92.81 203 ASP A O 1
ATOM 1521 N N . VAL A 1 204 ? 5.020 4.120 -19.638 1.00 94.44 204 VAL A N 1
ATOM 1522 C CA . VAL A 1 204 ? 6.111 3.240 -19.193 1.00 94.44 204 VAL A CA 1
ATOM 1523 C C . VAL A 1 204 ? 5.724 1.774 -19.367 1.00 94.44 204 VAL A C 1
ATOM 1525 O O . VAL A 1 204 ? 6.543 1.006 -19.869 1.00 94.44 204 VAL A O 1
ATOM 1528 N N . ALA A 1 205 ? 4.498 1.384 -19.012 1.00 93.12 205 ALA A N 1
ATOM 1529 C CA . ALA A 1 205 ? 4.010 0.020 -19.206 1.00 93.12 205 ALA A CA 1
ATOM 1530 C C . ALA A 1 205 ? 3.964 -0.366 -20.694 1.00 93.12 205 ALA A C 1
ATOM 1532 O O . ALA A 1 205 ? 4.451 -1.436 -21.068 1.00 93.12 205 ALA A O 1
ATOM 1533 N N . ASP A 1 206 ? 3.480 0.536 -21.553 1.00 93.12 206 ASP A N 1
ATOM 1534 C CA . ASP A 1 206 ? 3.499 0.366 -23.008 1.00 93.12 206 ASP A CA 1
ATOM 1535 C C . ASP A 1 206 ? 4.932 0.125 -23.508 1.00 93.12 206 ASP A C 1
ATOM 1537 O O . ASP A 1 206 ? 5.187 -0.851 -24.220 1.00 93.12 206 ASP A O 1
ATOM 1541 N N . LEU A 1 207 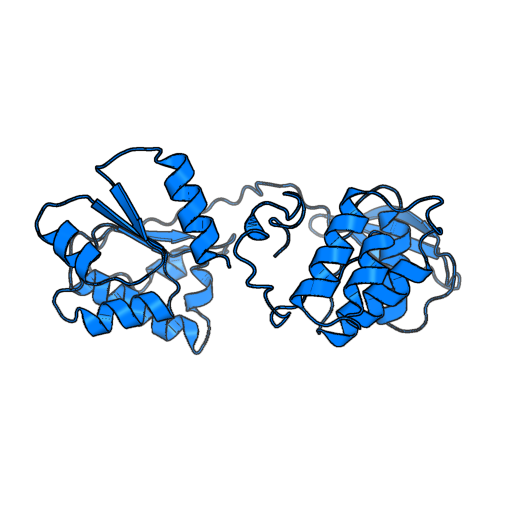? 5.893 0.953 -23.080 1.00 94.19 207 LEU A N 1
ATOM 1542 C CA . LEU A 1 207 ? 7.304 0.796 -23.445 1.00 94.19 207 LEU A CA 1
ATOM 1543 C C . LEU A 1 207 ? 7.899 -0.526 -22.947 1.00 94.19 207 LEU A C 1
ATOM 1545 O O . LEU A 1 207 ? 8.608 -1.185 -23.703 1.00 94.19 207 LEU A O 1
ATOM 1549 N N . VAL A 1 208 ? 7.620 -0.933 -21.706 1.00 93.75 208 VAL A N 1
ATOM 1550 C CA . VAL A 1 208 ? 8.102 -2.213 -21.164 1.00 93.75 208 VAL A CA 1
ATOM 1551 C C . VAL A 1 208 ? 7.548 -3.377 -21.985 1.00 93.75 208 VAL A C 1
ATOM 1553 O O . VAL A 1 208 ? 8.316 -4.245 -22.391 1.00 93.75 208 VAL A O 1
ATOM 1556 N N . SER A 1 209 ? 6.255 -3.368 -22.323 1.00 91.62 209 SER A N 1
ATOM 1557 C CA . SER A 1 209 ? 5.627 -4.446 -23.103 1.00 91.62 209 SER A CA 1
ATOM 1558 C C . SER A 1 209 ? 6.253 -4.643 -24.489 1.00 91.62 209 SER A C 1
ATOM 1560 O O . SER A 1 209 ? 6.325 -5.770 -24.983 1.00 91.62 209 SER A O 1
ATOM 1562 N N . GLN A 1 210 ? 6.739 -3.560 -25.106 1.00 91.69 210 GLN A N 1
ATOM 1563 C CA . GLN A 1 210 ? 7.423 -3.578 -26.402 1.00 91.69 210 GLN A CA 1
ATOM 1564 C C . GLN A 1 210 ? 8.841 -4.158 -26.317 1.00 91.69 210 GLN A C 1
ATOM 1566 O O . GLN A 1 210 ? 9.365 -4.627 -27.324 1.00 91.69 210 GLN A O 1
ATOM 1571 N N . LEU A 1 211 ? 9.463 -4.111 -25.136 1.00 90.31 211 LEU A N 1
ATOM 1572 C CA . LEU A 1 211 ? 10.808 -4.637 -24.890 1.00 90.31 211 LEU A CA 1
ATOM 1573 C C . LEU A 1 211 ? 10.805 -6.116 -24.501 1.00 90.31 211 LEU A C 1
ATOM 1575 O O . LEU A 1 211 ? 11.839 -6.775 -24.618 1.00 90.31 211 LEU A O 1
ATOM 1579 N N . LEU A 1 212 ? 9.668 -6.627 -24.029 1.00 87.62 212 LEU A N 1
ATOM 1580 C CA . LEU A 1 212 ? 9.505 -8.038 -23.709 1.00 87.62 212 LEU A CA 1
ATOM 1581 C C . LEU A 1 212 ? 9.367 -8.881 -24.988 1.00 87.62 212 LEU A C 1
ATOM 1583 O O . LEU A 1 212 ? 8.758 -8.429 -25.966 1.00 87.62 212 LEU A O 1
ATOM 1587 N N . PRO A 1 213 ? 9.906 -10.115 -24.993 1.00 84.06 213 PRO A N 1
ATOM 1588 C CA . PRO A 1 213 ? 9.702 -11.040 -26.099 1.00 84.06 213 PRO A CA 1
ATOM 1589 C C . PRO A 1 213 ? 8.208 -11.317 -26.279 1.00 84.06 213 PRO A C 1
ATOM 1591 O O . PRO A 1 213 ? 7.455 -11.368 -25.305 1.00 84.06 213 PRO A O 1
ATOM 1594 N N . GLN A 1 214 ? 7.772 -11.504 -27.526 1.00 78.81 214 GLN A N 1
ATOM 1595 C CA . GLN A 1 214 ? 6.385 -11.890 -27.759 1.00 78.81 214 GLN A CA 1
ATOM 1596 C C . GLN A 1 214 ? 6.150 -13.303 -27.214 1.00 78.81 214 GLN A C 1
ATOM 1598 O O . GLN A 1 214 ? 6.901 -14.217 -27.572 1.00 78.81 214 GLN A O 1
ATOM 1603 N N . PRO A 1 215 ? 5.142 -13.499 -26.349 1.00 76.50 215 PRO A N 1
ATOM 1604 C CA . PRO A 1 215 ? 4.826 -14.824 -25.850 1.00 76.50 215 PRO A CA 1
ATOM 1605 C C . PRO A 1 215 ? 4.285 -15.686 -26.998 1.00 76.50 215 PRO A C 1
ATOM 1607 O O . PRO A 1 215 ? 3.481 -15.225 -27.804 1.00 76.50 215 PRO A O 1
ATOM 1610 N N . GLY A 1 216 ? 4.718 -16.949 -27.073 1.00 79.38 216 GLY A N 1
ATOM 1611 C CA . GLY A 1 216 ? 4.209 -17.903 -28.071 1.00 79.38 216 GLY A CA 1
ATOM 1612 C C . GLY A 1 216 ? 2.738 -18.285 -27.854 1.00 79.38 216 GLY A C 1
ATOM 1613 O O . GLY A 1 216 ? 2.053 -18.676 -28.794 1.00 79.38 216 GLY A O 1
ATOM 1614 N N . SER A 1 217 ? 2.247 -18.140 -26.623 1.00 87.19 217 SER A N 1
ATOM 1615 C CA . SER A 1 217 ? 0.850 -18.316 -26.226 1.00 87.19 217 SER A CA 1
ATOM 1616 C C . SER A 1 217 ? 0.544 -17.414 -25.035 1.00 87.19 217 SER A C 1
ATOM 1618 O O . SER A 1 217 ? 1.408 -17.209 -24.182 1.00 87.19 217 SER A O 1
ATOM 1620 N N . ILE A 1 218 ? -0.685 -16.909 -24.951 1.00 86.06 218 ILE A N 1
ATOM 1621 C CA . ILE A 1 218 ? -1.138 -16.119 -23.803 1.00 86.06 218 ILE A CA 1
ATOM 1622 C C . ILE A 1 218 ? -1.432 -17.075 -22.644 1.00 86.06 218 ILE A C 1
ATOM 1624 O O . ILE A 1 218 ? -2.095 -18.095 -22.834 1.00 86.06 218 ILE A O 1
ATOM 1628 N N . ASP A 1 219 ? -0.942 -16.742 -21.452 1.00 88.38 219 ASP A N 1
ATOM 1629 C CA . ASP A 1 219 ? -1.269 -17.474 -20.229 1.00 88.38 219 ASP A CA 1
ATOM 1630 C C . ASP A 1 219 ? -2.791 -17.411 -19.963 1.00 88.38 219 ASP A C 1
ATOM 1632 O O . ASP A 1 219 ? -3.357 -16.310 -19.968 1.00 88.38 219 ASP A O 1
ATOM 1636 N N . PRO A 1 220 ? -3.476 -18.548 -19.727 1.00 89.38 220 PRO A N 1
ATOM 1637 C CA . PRO A 1 220 ? -4.907 -18.569 -19.436 1.00 89.38 220 PRO A CA 1
ATOM 1638 C C . PRO A 1 220 ? -5.338 -17.666 -18.270 1.00 89.38 220 PRO A C 1
ATOM 1640 O O . PRO A 1 220 ? -6.424 -17.089 -18.334 1.00 89.38 220 PRO A O 1
ATOM 1643 N N . GLU A 1 221 ? -4.515 -17.512 -17.227 1.00 88.00 221 GLU A N 1
ATOM 1644 C CA . GLU A 1 221 ? -4.804 -16.614 -16.101 1.00 88.00 221 GLU A CA 1
ATOM 1645 C C . GLU A 1 221 ? -4.740 -15.145 -16.539 1.00 88.00 221 GLU A C 1
ATOM 1647 O O . GLU A 1 221 ? -5.628 -14.352 -16.216 1.00 88.00 221 GLU A O 1
ATOM 1652 N N . LEU A 1 222 ? -3.734 -14.780 -17.342 1.00 88.00 222 LEU A N 1
ATOM 1653 C CA . LEU A 1 222 ? -3.603 -13.425 -17.889 1.00 88.00 222 LEU A CA 1
ATOM 1654 C C . LEU A 1 222 ? -4.720 -13.105 -18.888 1.00 88.00 222 LEU A C 1
ATOM 1656 O O . LEU A 1 222 ? -5.221 -11.982 -18.905 1.00 88.00 222 LEU A O 1
ATOM 1660 N N . ALA A 1 223 ? -5.154 -14.087 -19.681 1.00 88.12 223 ALA A N 1
ATOM 1661 C CA . ALA A 1 223 ? -6.276 -13.933 -20.602 1.00 88.12 223 ALA A CA 1
ATOM 1662 C C . ALA A 1 223 ? -7.591 -13.659 -19.851 1.00 88.12 223 ALA A C 1
ATOM 1664 O O . ALA A 1 223 ? -8.335 -12.746 -20.215 1.00 88.12 223 ALA A O 1
ATOM 1665 N N . GLN A 1 224 ? -7.860 -14.404 -18.772 1.00 87.06 224 GLN A N 1
ATOM 1666 C CA . GLN A 1 224 ? -9.021 -14.162 -17.907 1.00 87.06 224 GLN A CA 1
ATOM 1667 C C . GLN A 1 224 ? -8.960 -12.774 -17.264 1.00 87.06 224 GLN A C 1
ATOM 1669 O O . GLN A 1 224 ? -9.952 -12.043 -17.259 1.00 87.06 224 GLN A O 1
ATOM 1674 N N . LEU A 1 225 ? -7.783 -12.375 -16.779 1.00 83.31 225 LEU A N 1
ATOM 1675 C CA . LEU A 1 225 ? -7.579 -11.064 -16.174 1.00 83.31 225 LEU A CA 1
ATOM 1676 C C . LEU A 1 225 ? -7.796 -9.917 -17.172 1.00 83.31 225 LEU A C 1
ATOM 1678 O O . LEU A 1 225 ? -8.457 -8.923 -16.859 1.00 83.31 225 LEU A O 1
ATOM 1682 N N . ALA A 1 226 ? -7.279 -10.061 -18.390 1.00 86.19 226 ALA A N 1
ATOM 1683 C CA . ALA A 1 226 ? -7.497 -9.105 -19.466 1.00 86.19 226 ALA A CA 1
ATOM 1684 C C . ALA A 1 226 ? -8.986 -8.991 -19.828 1.00 86.19 226 ALA A C 1
ATOM 1686 O O . ALA A 1 226 ? -9.486 -7.887 -20.054 1.00 86.19 226 ALA A O 1
ATOM 1687 N N . ASP A 1 227 ? -9.720 -10.106 -19.826 1.00 85.19 227 ASP A N 1
ATOM 1688 C CA . ASP A 1 227 ? -11.158 -10.120 -20.089 1.00 85.19 227 ASP A CA 1
ATOM 1689 C C . ASP A 1 227 ? -11.963 -9.395 -18.994 1.00 85.19 227 ASP A C 1
ATOM 1691 O O . ASP A 1 227 ? -12.870 -8.610 -19.292 1.00 85.19 227 ASP A O 1
ATOM 1695 N N . LEU A 1 228 ? -11.578 -9.555 -17.723 1.00 81.38 228 LEU A N 1
ATOM 1696 C CA . LEU A 1 228 ? -12.139 -8.774 -16.614 1.00 81.38 228 LEU A CA 1
ATOM 1697 C C . LEU A 1 228 ? -11.882 -7.269 -16.788 1.00 81.38 228 LEU A C 1
ATOM 1699 O O . LEU A 1 228 ? -12.801 -6.460 -16.618 1.00 81.38 228 LEU A O 1
ATOM 1703 N N . ALA A 1 229 ? -10.663 -6.887 -17.179 1.00 79.69 229 ALA A N 1
ATOM 1704 C CA . ALA A 1 229 ? -10.306 -5.489 -17.415 1.00 79.69 229 ALA A CA 1
ATOM 1705 C C . ALA A 1 229 ? -11.136 -4.855 -18.551 1.00 79.69 229 ALA A C 1
ATOM 1707 O O . ALA A 1 229 ? -11.617 -3.726 -18.404 1.00 79.69 229 ALA A O 1
ATOM 1708 N N . ARG A 1 230 ? -11.367 -5.589 -19.652 1.00 81.56 230 ARG A N 1
ATOM 1709 C CA . ARG A 1 230 ? -12.224 -5.147 -20.775 1.00 81.56 230 ARG A CA 1
ATOM 1710 C C . ARG A 1 230 ? -13.668 -4.910 -20.338 1.00 81.56 230 ARG A C 1
ATOM 1712 O O . ARG A 1 230 ? -14.277 -3.923 -20.749 1.00 81.56 230 ARG A O 1
ATOM 1719 N N . LYS A 1 231 ? -14.206 -5.810 -19.509 1.00 76.06 231 LYS A N 1
ATOM 1720 C CA . LYS A 1 231 ? -15.600 -5.771 -19.038 1.00 76.06 231 LYS A CA 1
ATOM 1721 C C . LYS A 1 231 ? -15.864 -4.644 -18.043 1.00 76.06 231 LYS A C 1
ATOM 1723 O O . LYS A 1 231 ? -16.938 -4.054 -18.075 1.00 76.06 231 LYS A O 1
ATOM 1728 N N . GLY A 1 232 ? -14.917 -4.359 -17.150 1.00 64.50 232 GLY A N 1
ATOM 1729 C CA . GLY A 1 232 ? -15.180 -3.488 -16.006 1.00 64.50 232 GLY A CA 1
ATOM 1730 C C . GLY A 1 232 ? -14.788 -2.014 -16.163 1.00 64.50 232 GLY A C 1
ATOM 1731 O O . GLY A 1 232 ? -15.308 -1.189 -15.412 1.00 64.50 232 GLY A O 1
ATOM 1732 N N . VAL A 1 233 ? -13.893 -1.662 -17.094 1.00 64.75 233 VAL A N 1
ATOM 1733 C CA . VAL A 1 233 ? -13.440 -0.270 -17.277 1.00 64.75 233 VAL A CA 1
ATOM 1734 C C . VAL A 1 233 ? -14.070 0.351 -18.522 1.00 64.75 233 VAL A C 1
ATOM 1736 O O . VAL A 1 233 ? -15.011 1.133 -18.396 1.00 64.75 233 VAL A O 1
ATOM 1739 N N . ARG A 1 234 ? -13.564 0.001 -19.714 1.00 59.78 234 ARG A N 1
ATOM 1740 C CA . ARG A 1 234 ? -14.108 0.284 -21.059 1.00 59.78 234 ARG A CA 1
ATOM 1741 C C . ARG A 1 234 ? -13.472 -0.701 -22.064 1.00 59.78 234 ARG A C 1
ATOM 1743 O O . ARG A 1 234 ? -12.330 -1.098 -21.840 1.00 59.78 234 ARG A O 1
ATOM 1750 N N . PRO A 1 235 ? -14.110 -1.008 -23.211 1.00 52.22 235 PRO A N 1
ATOM 1751 C CA . PRO A 1 235 ? -13.555 -1.932 -24.213 1.00 52.22 235 PRO A CA 1
ATOM 1752 C C . PRO A 1 235 ? -12.167 -1.547 -24.761 1.00 52.22 235 PRO A C 1
ATOM 1754 O O . PRO A 1 235 ? -11.367 -2.426 -25.059 1.00 52.22 235 PRO A O 1
ATOM 1757 N N . ASN A 1 236 ? -11.855 -0.245 -24.837 1.00 57.69 236 ASN A N 1
ATOM 1758 C CA . ASN A 1 236 ? -10.572 0.280 -25.338 1.00 57.69 236 ASN A CA 1
ATOM 1759 C C . ASN A 1 236 ? -9.564 0.601 -24.221 1.00 57.69 236 ASN A C 1
ATOM 1761 O O . ASN A 1 236 ? -8.676 1.435 -24.398 1.00 57.69 236 ASN A O 1
ATOM 1765 N N . PHE A 1 237 ? -9.725 0.010 -23.038 1.00 68.38 237 PHE A N 1
ATOM 1766 C CA . PHE A 1 237 ? -8.811 0.257 -21.932 1.00 68.38 237 PHE A CA 1
ATOM 1767 C C . PHE A 1 237 ? -7.457 -0.415 -22.205 1.00 68.38 237 PHE A C 1
ATOM 1769 O O . PHE A 1 237 ? -7.386 -1.633 -22.380 1.00 68.38 237 PHE A O 1
ATOM 1776 N N . ARG A 1 238 ? -6.378 0.382 -22.237 1.00 77.50 238 ARG A N 1
ATOM 1777 C CA . ARG A 1 238 ? -5.018 -0.057 -22.616 1.00 77.50 238 ARG A CA 1
ATOM 1778 C C . ARG A 1 238 ? -4.454 -1.186 -21.751 1.00 77.50 238 ARG A C 1
ATOM 1780 O O . ARG A 1 238 ? -3.528 -1.866 -22.170 1.00 77.50 238 ARG A O 1
ATOM 1787 N N . LEU A 1 239 ? -5.025 -1.418 -20.570 1.00 84.75 239 LEU A N 1
ATOM 1788 C CA . LEU A 1 239 ? -4.560 -2.438 -19.635 1.00 84.75 239 LEU A CA 1
ATOM 1789 C C . LEU A 1 239 ? -4.689 -3.867 -20.182 1.00 84.75 239 LEU A C 1
ATOM 1791 O O . LEU A 1 239 ? -3.779 -4.663 -19.998 1.00 84.75 239 LEU A O 1
ATOM 1795 N N . ALA A 1 240 ? -5.788 -4.204 -20.862 1.00 87.00 240 ALA A N 1
ATOM 1796 C CA . ALA A 1 240 ? -6.044 -5.578 -21.303 1.00 87.00 240 ALA A CA 1
ATOM 1797 C C . ALA A 1 240 ? -4.944 -6.157 -22.224 1.00 87.00 240 ALA A C 1
ATOM 1799 O O . ALA A 1 240 ? -4.405 -7.211 -21.887 1.00 87.00 240 ALA A O 1
ATOM 1800 N N . PRO A 1 241 ? -4.541 -5.488 -23.328 1.00 88.31 241 PRO A N 1
ATOM 1801 C CA . PRO A 1 241 ? -3.455 -5.995 -24.173 1.00 88.31 241 PRO A CA 1
ATOM 1802 C C . PRO A 1 241 ? -2.085 -6.000 -23.477 1.00 88.31 241 PRO A C 1
ATOM 1804 O O . PRO A 1 241 ? -1.206 -6.765 -23.870 1.00 88.31 241 PRO A O 1
ATOM 1807 N N . LEU A 1 242 ? -1.872 -5.165 -22.454 1.00 89.94 242 LEU A N 1
ATOM 1808 C CA . LEU A 1 242 ? -0.638 -5.184 -21.665 1.00 89.94 242 LEU A CA 1
ATOM 1809 C C . LEU A 1 242 ? -0.594 -6.388 -20.725 1.00 89.94 242 LEU A C 1
ATOM 1811 O O . LEU A 1 242 ? 0.436 -7.058 -20.639 1.00 89.94 242 LEU A O 1
ATOM 1815 N N . VAL A 1 243 ? -1.718 -6.699 -20.074 1.00 90.31 243 VAL A N 1
ATOM 1816 C CA . VAL A 1 243 ? -1.836 -7.826 -19.140 1.00 90.31 243 VAL A CA 1
ATOM 1817 C C . VAL A 1 243 ? -1.567 -9.146 -19.849 1.00 90.31 243 VAL A C 1
ATOM 1819 O O . VAL A 1 243 ? -0.835 -9.975 -19.320 1.00 90.31 243 VAL A O 1
ATOM 1822 N N . GLU A 1 244 ? -2.054 -9.315 -21.079 1.00 88.75 244 GLU A N 1
ATOM 1823 C CA . GLU A 1 244 ? -1.761 -10.492 -21.916 1.00 88.75 244 GLU A CA 1
ATOM 1824 C C . GLU A 1 244 ? -0.260 -10.653 -22.220 1.00 88.75 244 GLU A C 1
ATOM 1826 O O . GLU A 1 244 ? 0.202 -11.751 -22.526 1.00 88.75 244 GLU A O 1
ATOM 1831 N N . ARG A 1 245 ? 0.518 -9.570 -22.096 1.00 88.12 245 ARG A N 1
ATOM 1832 C CA . ARG A 1 245 ? 1.983 -9.542 -22.240 1.00 88.12 245 ARG A CA 1
ATOM 1833 C C . ARG A 1 245 ? 2.716 -9.583 -20.895 1.00 88.12 245 ARG A C 1
ATOM 1835 O O . ARG A 1 245 ? 3.929 -9.390 -20.864 1.00 88.12 245 ARG A O 1
ATOM 1842 N N . GLY A 1 246 ? 2.002 -9.808 -19.793 1.00 88.81 246 GLY A N 1
ATOM 1843 C CA . GLY A 1 246 ? 2.562 -9.852 -18.442 1.00 88.81 246 GLY A CA 1
ATOM 1844 C C . GLY A 1 246 ? 2.925 -8.482 -17.861 1.00 88.81 246 GLY A C 1
ATOM 1845 O O . GLY A 1 246 ? 3.693 -8.417 -16.904 1.00 88.81 246 GLY A O 1
ATOM 1846 N N . VAL A 1 247 ? 2.398 -7.388 -18.422 1.00 91.38 247 VAL A N 1
ATOM 1847 C CA . VAL A 1 247 ? 2.646 -6.017 -17.955 1.00 91.38 247 VAL A CA 1
ATOM 1848 C C . VAL A 1 247 ? 1.336 -5.381 -17.500 1.00 91.38 247 VAL A C 1
ATOM 1850 O O . VAL A 1 247 ? 0.310 -5.505 -18.155 1.00 91.38 247 VAL A O 1
ATOM 1853 N N . ALA A 1 248 ? 1.353 -4.657 -16.389 1.00 90.62 248 ALA A N 1
ATOM 1854 C CA . ALA A 1 248 ? 0.199 -3.903 -15.915 1.00 90.62 248 ALA A CA 1
ATOM 1855 C C . ALA A 1 248 ? 0.647 -2.538 -15.387 1.00 90.62 248 ALA A C 1
ATOM 1857 O O . ALA A 1 248 ? 1.806 -2.361 -15.009 1.00 90.62 248 ALA A O 1
ATOM 1858 N N . PHE A 1 249 ? -0.279 -1.583 -15.345 1.00 88.69 249 PHE A N 1
ATOM 1859 C CA . PHE A 1 249 ? -0.082 -0.293 -14.689 1.00 88.69 249 PHE A CA 1
ATOM 1860 C C . PHE A 1 249 ? -1.157 -0.073 -13.625 1.00 88.69 249 PHE A C 1
ATOM 1862 O O . PHE A 1 249 ? -2.259 -0.617 -13.715 1.00 88.69 249 PHE A O 1
ATOM 1869 N N . HIS A 1 250 ? -0.834 0.741 -12.619 1.00 83.62 250 HIS A N 1
ATOM 1870 C CA . HIS A 1 250 ? -1.769 1.141 -11.574 1.00 83.62 250 HIS A CA 1
ATOM 1871 C C . HIS A 1 250 ? -1.621 2.624 -11.221 1.00 83.62 250 HIS A C 1
ATOM 1873 O O . HIS A 1 250 ? -0.522 3.177 -11.259 1.00 83.62 250 HIS A O 1
ATOM 1879 N N . PHE A 1 251 ? -2.741 3.263 -10.879 1.00 80.88 251 PHE A N 1
ATOM 1880 C CA . PHE A 1 251 ? -2.805 4.597 -10.286 1.00 80.88 251 PHE A CA 1
ATOM 1881 C C . PHE A 1 251 ? -4.103 4.754 -9.477 1.00 80.88 251 PHE A C 1
ATOM 1883 O O . PHE A 1 251 ? -5.115 4.121 -9.784 1.00 80.88 251 PHE A O 1
ATOM 1890 N N . GLY A 1 252 ? -4.090 5.625 -8.461 1.00 65.62 252 GLY A N 1
ATOM 1891 C CA . GLY A 1 252 ? -5.134 5.680 -7.424 1.00 65.62 252 GLY A CA 1
ATOM 1892 C C . GLY A 1 252 ? -6.568 5.955 -7.905 1.00 65.62 252 GLY A C 1
ATOM 1893 O O . GLY A 1 252 ? -7.517 5.535 -7.250 1.00 65.62 252 GLY A O 1
ATOM 1894 N N . ASN A 1 253 ? -6.742 6.598 -9.065 1.00 65.69 253 ASN A N 1
ATOM 1895 C CA . ASN A 1 253 ? -8.057 6.905 -9.648 1.00 65.69 253 ASN A CA 1
ATOM 1896 C C . ASN A 1 253 ? -8.515 5.901 -10.723 1.00 65.69 253 ASN A C 1
ATOM 1898 O O . ASN A 1 253 ? -9.431 6.209 -11.490 1.00 65.69 253 ASN A O 1
ATOM 1902 N N . MET A 1 254 ? -7.898 4.717 -10.830 1.00 68.62 254 MET A N 1
ATOM 1903 C CA . MET A 1 254 ? -8.384 3.713 -11.779 1.00 68.62 254 MET A CA 1
ATOM 1904 C C . MET A 1 254 ? -9.826 3.290 -11.446 1.00 68.62 254 MET A C 1
ATOM 1906 O O . MET A 1 254 ? -10.149 3.081 -10.271 1.00 68.62 254 MET A O 1
ATOM 1910 N N . PRO A 1 255 ? -10.708 3.139 -12.454 1.00 57.59 255 PRO A N 1
ATOM 1911 C CA . PRO A 1 255 ? -12.082 2.711 -12.228 1.00 57.59 255 PRO A CA 1
ATOM 1912 C C . PRO A 1 255 ? -12.113 1.366 -11.503 1.00 57.59 255 PRO A C 1
ATOM 1914 O O . PRO A 1 255 ? -11.681 0.345 -12.032 1.00 57.59 255 PRO A O 1
ATOM 1917 N N . SER A 1 256 ? -12.624 1.367 -10.272 1.00 48.19 256 SER A N 1
ATOM 1918 C CA . SER A 1 256 ? -12.840 0.127 -9.533 1.00 48.19 256 SER A CA 1
ATOM 1919 C C . SER A 1 256 ? -13.997 -0.629 -10.179 1.00 48.19 256 SER A C 1
ATOM 1921 O O . SER A 1 256 ? -15.139 -0.163 -10.209 1.00 48.19 256 SER A O 1
ATOM 1923 N N . THR A 1 257 ? -13.706 -1.807 -10.722 1.00 40.94 257 THR A N 1
ATOM 1924 C CA . THR A 1 257 ? -14.715 -2.671 -11.331 1.00 40.94 257 THR A CA 1
ATOM 1925 C C . THR A 1 257 ? -15.598 -3.242 -10.222 1.00 40.94 257 THR A C 1
ATOM 1927 O O . THR A 1 257 ? -15.290 -4.271 -9.620 1.00 40.94 257 THR A O 1
ATOM 1930 N N . ARG A 1 258 ? -16.705 -2.562 -9.903 1.00 36.97 258 ARG A N 1
ATOM 1931 C CA . ARG A 1 258 ? -17.759 -3.084 -9.021 1.00 36.97 258 ARG A CA 1
ATOM 1932 C C . ARG A 1 258 ? -18.548 -4.173 -9.757 1.00 36.97 258 ARG A C 1
ATOM 1934 O O . ARG A 1 258 ? -19.693 -3.970 -10.143 1.00 36.97 258 ARG A O 1
ATOM 1941 N N . HIS A 1 259 ? -17.954 -5.354 -9.898 1.00 33.34 259 HIS A N 1
ATOM 1942 C CA . HIS A 1 259 ? -18.703 -6.585 -10.131 1.00 33.34 259 HIS A CA 1
ATOM 1943 C C . HIS A 1 259 ? -18.525 -7.504 -8.927 1.00 33.34 259 HIS A C 1
ATOM 1945 O O . HIS A 1 259 ? -17.414 -7.864 -8.549 1.00 33.34 259 HIS A O 1
ATOM 1951 N N . ARG A 1 260 ? -19.660 -7.857 -8.316 1.00 29.52 260 ARG A N 1
ATOM 1952 C CA . ARG A 1 260 ? -19.844 -8.561 -7.034 1.00 29.52 260 ARG A CA 1
ATOM 1953 C C . ARG A 1 260 ? -19.316 -10.019 -7.017 1.00 29.52 260 ARG A C 1
ATOM 1955 O O . ARG A 1 260 ? -19.719 -10.793 -6.161 1.00 29.52 260 ARG A O 1
ATOM 1962 N N . GLY A 1 261 ? -18.430 -10.376 -7.950 1.00 31.69 261 GLY A N 1
ATOM 1963 C CA . GLY A 1 261 ? -17.734 -11.664 -8.048 1.00 31.69 261 GLY A CA 1
ATOM 1964 C C . GLY A 1 261 ? -16.221 -11.560 -8.297 1.00 31.69 261 GLY A C 1
ATOM 1965 O O . GLY A 1 261 ? -15.532 -12.549 -8.111 1.00 31.69 261 GLY A O 1
ATOM 1966 N N . ALA A 1 262 ? -15.680 -10.381 -8.636 1.00 36.16 262 ALA A N 1
ATOM 1967 C CA . ALA A 1 262 ? -14.282 -10.233 -9.069 1.00 36.16 262 ALA A CA 1
ATOM 1968 C C . ALA A 1 262 ? -13.262 -10.061 -7.924 1.00 36.16 262 ALA A C 1
ATOM 1970 O O . ALA A 1 262 ? -12.061 -10.166 -8.151 1.00 36.16 262 ALA A O 1
ATOM 1971 N N . SER A 1 263 ? -13.701 -9.825 -6.680 1.00 36.28 263 SER A N 1
ATOM 1972 C CA . SER A 1 263 ? -12.781 -9.705 -5.533 1.00 36.28 263 SER A CA 1
ATOM 1973 C C . SER A 1 263 ? -12.153 -11.039 -5.109 1.00 36.28 263 SER A C 1
ATOM 1975 O O . SER A 1 263 ? -11.257 -11.040 -4.273 1.00 36.28 263 SER A O 1
ATOM 1977 N N . ARG A 1 264 ? -12.624 -12.171 -5.656 1.00 32.66 264 ARG A N 1
ATOM 1978 C CA . ARG A 1 264 ? -12.026 -13.503 -5.456 1.00 32.66 264 ARG A CA 1
ATOM 1979 C C . ARG A 1 264 ? -10.941 -13.850 -6.478 1.00 32.66 264 ARG A C 1
ATOM 1981 O O . ARG A 1 264 ? -10.154 -14.743 -6.190 1.00 32.66 264 ARG A O 1
ATOM 1988 N N . ASP A 1 265 ? -10.869 -13.133 -7.600 1.00 36.53 265 ASP A N 1
ATOM 1989 C CA . ASP A 1 265 ? -10.127 -13.582 -8.789 1.00 36.53 265 ASP A CA 1
ATOM 1990 C C . ASP A 1 265 ? -8.886 -12.730 -9.101 1.00 36.53 265 ASP A C 1
ATOM 1992 O O . ASP A 1 265 ? -8.251 -12.899 -10.140 1.00 36.53 265 ASP A O 1
ATOM 1996 N N . TRP A 1 266 ? -8.502 -11.814 -8.207 1.00 40.00 266 TRP A N 1
ATOM 1997 C CA . TRP A 1 266 ? -7.220 -11.123 -8.327 1.00 40.00 266 TRP A CA 1
ATOM 1998 C C . TRP A 1 266 ? -6.110 -12.003 -7.729 1.00 40.00 266 TRP A C 1
ATOM 2000 O O . TRP A 1 266 ? -6.214 -12.376 -6.555 1.00 40.00 266 TRP A O 1
ATOM 2010 N N . PRO A 1 267 ? -5.048 -12.356 -8.481 1.00 32.97 267 PRO A N 1
ATOM 2011 C CA . PRO A 1 267 ? -3.998 -13.213 -7.954 1.00 32.97 267 PRO A CA 1
ATOM 2012 C C . PRO A 1 267 ? -3.383 -12.594 -6.682 1.00 32.97 267 PRO A C 1
ATOM 2014 O O . PRO A 1 267 ? -3.026 -11.410 -6.697 1.00 32.97 267 PRO A O 1
ATOM 2017 N N . PRO A 1 268 ? -3.165 -13.377 -5.601 1.00 32.69 268 PRO A N 1
ATOM 2018 C CA . PRO A 1 268 ? -2.679 -12.886 -4.299 1.00 32.69 268 PRO A CA 1
ATOM 2019 C C . PRO A 1 268 ? -1.367 -12.088 -4.352 1.00 32.69 268 PRO A C 1
ATOM 2021 O O . PRO A 1 268 ? -0.998 -11.407 -3.398 1.00 32.69 268 PRO A O 1
ATOM 2024 N N . LYS A 1 269 ? -0.634 -12.194 -5.465 1.00 30.38 269 LYS A N 1
ATOM 2025 C CA . LYS A 1 269 ? 0.652 -11.535 -5.695 1.00 30.38 269 LYS A CA 1
ATOM 2026 C C . LYS A 1 269 ? 0.530 -10.033 -5.968 1.00 30.38 269 LYS A C 1
ATOM 2028 O O . LYS A 1 269 ? 1.515 -9.330 -5.789 1.00 30.38 269 LYS A O 1
ATOM 2033 N N . TRP A 1 270 ? -0.647 -9.537 -6.355 1.00 36.88 270 TRP A N 1
ATOM 2034 C CA . TRP A 1 270 ? -0.843 -8.127 -6.713 1.00 36.88 270 TRP A CA 1
ATOM 2035 C C . TRP A 1 270 ? -1.665 -7.335 -5.686 1.00 36.88 270 TRP A C 1
ATOM 2037 O O . TRP A 1 270 ? -1.642 -6.112 -5.714 1.00 36.88 270 TRP A O 1
ATOM 2047 N N . THR A 1 271 ? -2.330 -7.995 -4.732 1.00 32.44 271 THR A N 1
ATOM 2048 C CA . THR A 1 271 ? -2.976 -7.330 -3.580 1.00 32.44 271 THR A CA 1
ATOM 2049 C C . THR A 1 271 ? -1.964 -6.845 -2.531 1.00 32.44 271 THR A C 1
ATOM 2051 O O . THR A 1 271 ? -2.331 -6.142 -1.601 1.00 32.44 271 THR A O 1
ATOM 2054 N N . ARG A 1 272 ? -0.681 -7.210 -2.673 1.00 25.84 272 ARG A N 1
ATOM 2055 C CA . ARG A 1 272 ? 0.426 -6.804 -1.783 1.00 25.84 272 ARG A CA 1
ATOM 2056 C C . ARG A 1 272 ? 1.277 -5.645 -2.319 1.00 25.84 272 ARG A C 1
ATOM 2058 O O . ARG A 1 272 ? 2.312 -5.350 -1.735 1.00 25.84 272 ARG A O 1
ATOM 2065 N N . ALA A 1 273 ? 0.884 -5.028 -3.430 1.00 26.42 273 ALA A N 1
ATOM 2066 C CA . ALA A 1 273 ? 1.622 -3.933 -4.055 1.00 26.42 273 ALA A CA 1
ATOM 2067 C C . ALA A 1 273 ? 0.707 -2.714 -4.239 1.00 26.42 273 ALA A C 1
ATOM 2069 O O . ALA A 1 273 ? 0.339 -2.359 -5.357 1.00 26.42 273 ALA A O 1
ATOM 2070 N N . ALA A 1 274 ? 0.317 -2.116 -3.118 1.00 28.03 274 ALA A N 1
ATOM 2071 C CA . ALA A 1 274 ? -0.229 -0.769 -3.021 1.00 28.03 274 ALA A CA 1
ATOM 2072 C C . ALA A 1 274 ? 0.419 -0.095 -1.812 1.00 28.03 274 ALA A C 1
ATOM 2074 O O . ALA A 1 274 ? 0.580 -0.804 -0.792 1.00 28.03 274 ALA A O 1
#

pLDDT: mean 80.33, std 15.61, range [25.84, 95.94]

InterPro domains:
  IPR011545 DEAD/DEAH-box helicase domain [PF00270] (2-107)
  IPR027417 P-loop containing nucleoside triphosphate hydrolase [G3DSA:3.40.50.300] (1-115)
  IPR027417 P-loop containing nucleoside triphosphate hydrolase [SSF52540] (31-256)

Organism: NCBI:txid754504

Sequence (274 aa):
MLVSEIETTLQGLLGKTKRIEVSSLPLRDKYEAARAGGAQVILVSTQERLHLLANVLGDAFSIDLLIVDEAHKIEDSQRGVILQDAVERASRANSKLKVVFISPATQNPEALLTDAPDGVQTVAVDSDAPTVLQNLIVANQTPRKPKLWNLTVRQQGSTLPVGTLQLASTPAGLRKRLAFIAAAAGQRGGTLVYTNGAGESEDVADLVSQLLPQPGSIDPELAQLADLARKGVRPNFRLAPLVERGVAFHFGNMPSTRHRGASRDWPPKWTRAA